Protein AF-A0A2U1EWF4-F1 (afdb_monomer_lite)

pLDDT: mean 78.83, std 19.37, range [37.31, 98.06]

Radius of gyration: 30.19 Å; chains: 1; bounding box: 62×55×117 Å

Secondary structure (DSSP, 8-state):
------------------------------------SS-HHHHHHHHHHHHTS------PPP-STT--PPPP-------SPPHHHHHHHHHHHHHHHHHHH--S-HHHHHHHHHHHHHHH---TT-STTTTT--HHHHHHHHHHHHHHHHHHHHHHHHHHHTT-HHHHHHHHHHHHHHHHHHHHHHHHHHHHH--

Foldseek 3Di:
DDDDDDDDDDDDDDDDDDDDCDDPPPPDPPPPPPPPLFCPLLVLLVQLLVLLDPDDPPDPDDPDPPDPDPPPPDDPQLPRDDPVLSVLSVVLSVVRNCLRPCPPQLLSVLLSVLLVCVVVPADPVHDCVVVVRDLVSLVSVLVVLVVSLVSLVVSLVSCVVSVNVSSSVSSVVSNVSSVSSSVSSVVNSVVVVVD

Organism: NCBI:txid663609

Sequence (195 aa):
MSTEAAMPTTNDDPAPDAEPEVPGTSSGPVAVPDDTSGGALAARLREARARLEPERPSIPAPRSPEGVVPPPVFGRGAGAPAADLVRAVDDLLARLVDLEDDAQDPDSRALVRALELVATGVPDAGWSADERLEGEALRGAAELAGPLHDDAAALLERLDAEERPASAVEVDAVVAALRVARMVLDLESFARQVR

Structure (mmCIF, N/CA/C/O backbone):
data_AF-A0A2U1EWF4-F1
#
_entry.id   AF-A0A2U1EWF4-F1
#
loop_
_atom_site.group_PDB
_atom_site.id
_atom_site.type_symbol
_atom_site.label_atom_id
_atom_site.label_alt_id
_atom_site.label_comp_id
_atom_site.label_asym_id
_atom_site.label_entity_id
_atom_site.label_seq_id
_atom_site.pdbx_PDB_ins_code
_atom_site.Cartn_x
_atom_site.Cartn_y
_atom_site.Cartn_z
_atom_site.occupancy
_atom_site.B_iso_or_equiv
_atom_site.auth_seq_id
_atom_site.auth_comp_id
_atom_site.auth_asym_id
_atom_site.auth_atom_id
_atom_site.pdbx_PDB_model_num
ATOM 1 N N . MET A 1 1 ? 37.004 -24.959 -69.772 1.00 48.28 1 MET A N 1
ATOM 2 C CA . MET A 1 1 ? 38.165 -25.869 -69.793 1.00 48.28 1 MET A CA 1
ATOM 3 C C . MET A 1 1 ? 38.455 -26.263 -68.363 1.00 48.28 1 MET A C 1
ATOM 5 O O . MET A 1 1 ? 38.574 -25.393 -67.513 1.00 48.28 1 MET A O 1
ATOM 9 N N . SER A 1 2 ? 38.405 -27.567 -68.131 1.00 51.53 2 SER A N 1
ATOM 10 C CA . SER A 1 2 ? 38.475 -28.263 -66.852 1.00 51.53 2 SER A CA 1
ATOM 11 C C . SER A 1 2 ? 39.831 -28.108 -66.169 1.00 51.53 2 SER A C 1
ATOM 13 O O . SER A 1 2 ? 40.846 -28.154 -66.854 1.00 51.53 2 SER A O 1
ATOM 15 N N . THR A 1 3 ? 39.843 -28.066 -64.834 1.00 49.69 3 THR A N 1
ATOM 16 C CA . THR A 1 3 ? 40.750 -28.946 -64.082 1.00 49.69 3 THR A CA 1
ATOM 17 C C . THR A 1 3 ? 40.051 -29.417 -62.813 1.00 49.69 3 THR A C 1
ATOM 19 O O . THR A 1 3 ? 39.780 -28.653 -61.893 1.00 49.69 3 THR A O 1
ATOM 22 N N . GLU A 1 4 ? 39.703 -30.691 -62.870 1.00 53.50 4 GLU A N 1
ATOM 23 C CA . GLU A 1 4 ? 39.288 -31.604 -61.818 1.00 53.50 4 GLU A CA 1
ATOM 24 C C . GLU A 1 4 ? 40.547 -32.046 -61.056 1.00 53.50 4 GLU A C 1
ATOM 26 O O . GLU A 1 4 ? 41.567 -32.338 -61.682 1.00 53.50 4 GLU A O 1
ATOM 31 N N . ALA A 1 5 ? 40.499 -32.087 -59.726 1.00 59.25 5 ALA A N 1
ATOM 32 C CA . ALA A 1 5 ? 41.466 -32.833 -58.927 1.00 59.25 5 ALA A CA 1
ATOM 33 C C . ALA A 1 5 ? 40.747 -33.449 -57.727 1.00 59.25 5 ALA A C 1
ATOM 35 O O . ALA A 1 5 ? 40.067 -32.772 -56.956 1.00 59.25 5 ALA A O 1
ATOM 36 N N . ALA A 1 6 ? 40.867 -34.767 -57.663 1.00 55.84 6 ALA A N 1
ATOM 37 C CA . ALA A 1 6 ? 40.137 -35.679 -56.815 1.00 55.84 6 ALA A CA 1
ATOM 38 C C . ALA A 1 6 ? 40.596 -35.666 -55.341 1.00 55.84 6 ALA A C 1
ATOM 40 O O . ALA A 1 6 ? 41.764 -35.445 -55.030 1.00 55.84 6 ALA A O 1
ATOM 41 N N . MET A 1 7 ? 39.643 -35.991 -54.461 1.00 48.59 7 MET A N 1
ATOM 42 C CA . MET A 1 7 ? 39.823 -36.632 -53.139 1.00 48.59 7 MET A CA 1
ATOM 43 C C . MET A 1 7 ? 40.463 -38.044 -53.323 1.00 48.59 7 MET A C 1
ATOM 45 O O . MET A 1 7 ? 40.504 -38.463 -54.483 1.00 48.59 7 MET A O 1
ATOM 49 N N . PRO A 1 8 ? 40.876 -38.861 -52.306 1.00 64.25 8 PRO A N 1
ATOM 50 C CA . PRO A 1 8 ? 40.346 -38.966 -50.929 1.00 64.25 8 PRO A CA 1
ATOM 51 C C . PRO A 1 8 ? 41.336 -39.507 -49.844 1.00 64.25 8 PRO A C 1
ATOM 53 O O . PRO A 1 8 ? 42.541 -39.591 -50.063 1.00 64.25 8 PRO A O 1
ATOM 56 N N . THR A 1 9 ? 40.761 -39.985 -48.724 1.00 47.03 9 THR A N 1
ATOM 57 C CA . THR A 1 9 ? 41.294 -40.875 -47.654 1.00 47.03 9 THR A CA 1
ATOM 58 C C . THR A 1 9 ? 41.895 -40.120 -46.452 1.00 47.03 9 THR A C 1
ATOM 60 O O . THR A 1 9 ? 42.575 -39.123 -46.642 1.00 47.03 9 THR A O 1
ATOM 63 N N . THR A 1 10 ? 41.617 -40.428 -45.179 1.00 60.19 10 THR A N 1
ATOM 64 C CA . THR A 1 10 ? 41.327 -41.707 -44.507 1.00 60.19 10 THR A CA 1
ATOM 65 C C . THR A 1 10 ? 40.576 -41.456 -43.185 1.00 60.19 10 THR A C 1
ATOM 67 O O . THR A 1 10 ? 40.819 -40.449 -42.525 1.00 60.19 10 THR A O 1
ATOM 70 N N . ASN A 1 11 ? 39.682 -42.387 -42.830 1.00 52.91 11 ASN A N 1
ATOM 71 C CA . ASN A 1 11 ? 39.006 -42.550 -41.536 1.00 52.91 11 ASN A CA 1
ATOM 72 C C . ASN A 1 11 ? 39.969 -42.552 -40.337 1.00 52.91 11 ASN A C 1
ATOM 74 O O . ASN A 1 11 ? 40.979 -43.243 -40.402 1.00 52.91 11 ASN A O 1
ATOM 78 N N . ASP A 1 12 ? 39.563 -41.972 -39.207 1.00 48.78 12 ASP A N 1
ATOM 79 C CA . ASP A 1 12 ? 39.728 -42.650 -37.915 1.00 48.78 12 ASP A CA 1
ATOM 80 C C . ASP A 1 12 ? 38.717 -42.097 -36.897 1.00 48.78 12 ASP A C 1
ATOM 82 O O . ASP A 1 12 ? 38.689 -40.907 -36.596 1.00 48.78 12 ASP A O 1
ATOM 86 N N . ASP A 1 13 ? 37.855 -42.985 -36.431 1.00 53.81 13 ASP A N 1
ATOM 87 C CA . ASP A 1 13 ? 36.898 -42.856 -35.332 1.00 53.81 13 ASP A CA 1
ATOM 88 C C . ASP A 1 13 ? 36.758 -44.302 -34.805 1.00 53.81 13 ASP A C 1
ATOM 90 O O . ASP A 1 13 ? 36.795 -45.215 -35.644 1.00 53.81 13 ASP A O 1
ATOM 94 N N . PRO A 1 14 ? 36.559 -44.612 -33.509 1.00 51.97 14 PRO A N 1
ATOM 95 C CA . PRO A 1 14 ? 36.590 -43.794 -32.295 1.00 51.97 14 PRO A CA 1
ATOM 96 C C . PRO A 1 14 ? 37.549 -44.366 -31.215 1.00 51.97 14 PRO A C 1
ATOM 98 O O . PRO A 1 14 ? 37.813 -45.568 -31.160 1.00 51.97 14 PRO A O 1
ATOM 101 N N . ALA A 1 15 ? 38.001 -43.542 -30.266 1.00 57.88 15 ALA A N 1
ATOM 102 C CA . ALA A 1 15 ? 38.473 -44.048 -28.970 1.00 57.88 15 ALA A CA 1
ATOM 103 C C . ALA A 1 15 ? 37.319 -43.956 -27.949 1.00 57.88 15 ALA A C 1
ATOM 105 O O . ALA A 1 15 ? 36.792 -42.857 -27.759 1.00 57.88 15 ALA A O 1
ATOM 106 N N . PRO A 1 16 ? 36.897 -45.068 -27.319 1.00 58.97 16 PRO A N 1
ATOM 107 C CA . PRO A 1 16 ? 35.889 -45.060 -26.266 1.00 58.97 16 PRO A CA 1
ATOM 108 C C . PRO A 1 16 ? 36.510 -44.754 -24.893 1.00 58.97 16 PRO A C 1
ATOM 110 O O . PRO A 1 16 ? 37.709 -44.925 -24.683 1.00 58.97 16 PRO A O 1
ATOM 113 N N . ASP A 1 17 ? 35.633 -44.370 -23.967 1.00 55.06 17 ASP A N 1
ATOM 114 C CA . ASP A 1 17 ? 35.824 -44.323 -22.513 1.00 55.06 17 ASP A CA 1
ATOM 115 C C . ASP A 1 17 ? 36.569 -43.114 -21.929 1.00 55.06 17 ASP A C 1
ATOM 117 O O . ASP A 1 17 ? 37.712 -43.176 -21.480 1.00 55.06 17 ASP A O 1
ATOM 121 N N . ALA A 1 18 ? 35.818 -42.021 -21.786 1.00 50.50 18 ALA A N 1
ATOM 122 C CA . ALA A 1 18 ? 35.845 -41.258 -20.544 1.00 50.50 18 ALA A CA 1
ATOM 123 C C . ALA A 1 18 ? 34.401 -41.151 -20.038 1.00 50.50 18 ALA A C 1
ATOM 125 O O . ALA A 1 18 ? 33.576 -40.432 -20.602 1.00 50.50 18 ALA A O 1
ATOM 126 N N . GLU A 1 19 ? 34.089 -41.953 -19.022 1.00 55.22 19 GLU A N 1
ATOM 127 C CA . GLU A 1 19 ? 32.811 -41.942 -18.321 1.00 55.22 19 GLU A CA 1
ATOM 128 C C . GLU A 1 19 ? 32.504 -40.525 -17.804 1.00 55.22 19 GLU A C 1
ATOM 130 O O . GLU A 1 19 ? 33.386 -39.871 -17.239 1.00 55.22 19 GLU A O 1
ATOM 135 N N . PRO A 1 20 ? 31.273 -40.015 -17.972 1.00 49.22 20 PRO A N 1
ATOM 136 C CA . PRO A 1 20 ? 30.886 -38.767 -17.342 1.00 49.22 20 PRO A CA 1
ATOM 137 C C . PRO A 1 20 ? 30.707 -39.004 -15.836 1.00 49.22 20 PRO A C 1
ATOM 139 O O . PRO A 1 20 ? 29.707 -39.577 -15.404 1.00 49.22 20 PRO A O 1
ATOM 142 N N . GLU A 1 21 ? 31.653 -38.530 -15.023 1.00 52.16 21 GLU A N 1
ATOM 143 C CA . GLU A 1 21 ? 31.417 -38.277 -13.598 1.00 52.16 21 GLU A CA 1
ATOM 144 C C . GLU A 1 21 ? 30.368 -37.161 -13.467 1.00 52.16 21 GLU A C 1
ATOM 146 O O . GLU A 1 21 ? 30.668 -35.968 -13.444 1.00 52.16 21 GLU A O 1
ATOM 151 N N . VAL A 1 22 ? 29.100 -37.559 -13.423 1.00 51.81 22 VAL A N 1
ATOM 152 C CA . VAL A 1 22 ? 27.979 -36.729 -12.969 1.00 51.81 22 VAL A CA 1
ATOM 153 C C . VAL A 1 22 ? 27.692 -37.027 -11.495 1.00 51.81 22 VAL A C 1
ATOM 155 O O . VAL A 1 22 ? 28.030 -38.091 -10.980 1.00 51.81 22 VAL A O 1
ATOM 158 N N . PRO A 1 23 ? 27.160 -36.040 -10.768 1.00 44.09 23 PRO A N 1
ATOM 159 C CA . PRO A 1 23 ? 27.791 -35.485 -9.592 1.00 44.09 23 PRO A CA 1
ATOM 160 C C . PRO A 1 23 ? 27.316 -36.194 -8.332 1.00 44.09 23 PRO A C 1
ATOM 162 O O . PRO A 1 23 ? 26.167 -36.624 -8.232 1.00 44.09 23 PRO A O 1
ATOM 165 N N . GLY A 1 24 ? 28.167 -36.196 -7.309 1.00 41.59 24 GLY A N 1
ATOM 166 C CA . GLY A 1 24 ? 27.700 -36.343 -5.941 1.00 41.59 24 GLY A CA 1
ATOM 167 C C . GLY A 1 24 ? 26.728 -35.210 -5.620 1.00 41.59 24 GLY A C 1
ATOM 168 O O . GLY A 1 24 ? 27.137 -34.143 -5.167 1.00 41.59 24 GLY A O 1
ATOM 169 N N . THR A 1 25 ? 25.432 -35.440 -5.829 1.00 45.28 25 THR A N 1
ATOM 170 C CA . THR A 1 25 ? 24.367 -34.706 -5.152 1.00 45.28 25 THR A CA 1
ATOM 171 C C . THR A 1 25 ? 24.442 -35.089 -3.684 1.00 45.28 25 THR A C 1
ATOM 173 O O . THR A 1 25 ? 23.717 -35.950 -3.192 1.00 45.28 25 THR A O 1
ATOM 176 N N . SER A 1 26 ? 25.383 -34.455 -2.989 1.00 44.25 26 SER A N 1
ATOM 177 C CA . SER A 1 26 ? 25.235 -34.176 -1.576 1.00 44.25 26 SER A CA 1
ATOM 178 C C . SER A 1 26 ? 23.877 -33.502 -1.431 1.00 44.25 26 SER A C 1
ATOM 180 O O . SER A 1 26 ? 23.680 -32.383 -1.908 1.00 44.25 26 SER A O 1
ATOM 182 N N . SER A 1 27 ? 22.921 -34.223 -0.848 1.00 47.50 27 SER A N 1
ATOM 183 C CA . SER A 1 27 ? 21.707 -33.646 -0.290 1.00 47.50 27 SER A CA 1
ATOM 184 C C . SER A 1 27 ? 22.120 -32.678 0.816 1.00 47.50 27 SER A C 1
ATOM 186 O O . SER A 1 27 ? 22.092 -33.003 2.001 1.00 47.50 27 SER A O 1
ATOM 188 N N . GLY A 1 28 ? 22.540 -31.480 0.415 1.00 48.56 28 GLY A N 1
ATOM 189 C CA . GLY A 1 28 ? 22.403 -30.302 1.248 1.00 48.56 28 GLY A CA 1
ATOM 190 C C . GLY A 1 28 ? 20.918 -30.099 1.558 1.00 48.56 28 GLY A C 1
ATOM 191 O O . GLY A 1 28 ? 20.066 -30.600 0.813 1.00 48.56 28 GLY A O 1
ATOM 192 N N . PRO A 1 29 ? 20.588 -29.414 2.663 1.00 42.19 29 PRO A N 1
ATOM 193 C CA . PRO A 1 29 ? 19.206 -29.080 2.957 1.00 42.19 29 PRO A CA 1
ATOM 194 C C . PRO A 1 29 ? 18.631 -28.386 1.725 1.00 42.19 29 PRO A C 1
ATOM 196 O O . PRO A 1 29 ? 19.170 -27.377 1.270 1.00 42.19 29 PRO A O 1
ATOM 199 N N . VAL A 1 30 ? 17.582 -28.979 1.155 1.00 38.72 30 VAL A N 1
ATOM 200 C CA . VAL A 1 30 ? 16.746 -28.316 0.162 1.00 38.72 30 VAL A CA 1
ATOM 201 C C . VAL A 1 30 ? 16.324 -27.015 0.825 1.00 38.72 30 VAL A C 1
ATOM 203 O O . VAL A 1 30 ? 15.572 -27.038 1.799 1.00 38.72 30 VAL A O 1
ATOM 206 N N . ALA A 1 31 ? 16.889 -25.899 0.361 1.00 43.31 31 ALA A N 1
ATOM 207 C CA . ALA A 1 31 ? 16.319 -24.599 0.629 1.00 43.31 31 ALA A CA 1
ATOM 208 C C . ALA A 1 31 ? 14.902 -24.695 0.077 1.00 43.31 31 ALA A C 1
ATOM 210 O O . ALA A 1 31 ? 14.705 -24.825 -1.133 1.00 43.31 31 ALA A O 1
ATOM 211 N N . VAL A 1 32 ? 13.936 -24.777 0.987 1.00 37.31 32 VAL A N 1
ATOM 212 C CA . VAL A 1 32 ? 12.541 -24.550 0.648 1.00 37.31 32 VAL A CA 1
ATOM 213 C C . VAL A 1 32 ? 12.553 -23.192 -0.051 1.00 37.31 32 VAL A C 1
ATOM 215 O O . VAL A 1 32 ? 13.091 -22.252 0.539 1.00 37.31 32 VAL A O 1
ATOM 218 N N . PRO A 1 33 ? 12.111 -23.079 -1.315 1.00 40.12 33 PRO A N 1
ATOM 219 C CA . PRO A 1 33 ? 11.911 -21.761 -1.881 1.00 40.12 33 PRO A CA 1
ATOM 220 C C . PRO A 1 33 ? 10.932 -21.066 -0.940 1.00 40.12 33 PRO A C 1
ATOM 222 O O . PRO A 1 33 ? 9.834 -21.569 -0.709 1.00 40.12 33 PRO A O 1
ATOM 225 N N . ASP A 1 34 ? 11.374 -19.985 -0.304 1.00 38.75 34 ASP A N 1
ATOM 226 C CA . ASP A 1 34 ? 10.457 -19.102 0.391 1.00 38.75 34 ASP A CA 1
ATOM 227 C C . ASP A 1 34 ? 9.492 -18.595 -0.685 1.00 38.75 34 ASP A C 1
ATOM 229 O O . ASP A 1 34 ? 9.848 -17.715 -1.471 1.00 38.75 34 ASP A O 1
ATOM 233 N N . ASP A 1 35 ? 8.290 -19.174 -0.734 1.00 38.50 35 ASP A N 1
ATOM 234 C CA . ASP A 1 35 ? 7.108 -18.683 -1.455 1.00 38.50 35 ASP A CA 1
ATOM 235 C C . ASP A 1 35 ? 6.677 -17.329 -0.843 1.00 38.50 35 ASP A C 1
ATOM 237 O O . ASP A 1 35 ? 5.590 -17.163 -0.298 1.00 38.50 35 ASP A O 1
ATOM 241 N N . THR A 1 36 ? 7.592 -16.360 -0.851 1.00 45.53 36 THR A N 1
ATOM 242 C CA . THR A 1 36 ? 7.440 -14.983 -0.357 1.00 45.53 36 THR A CA 1
ATOM 243 C C . THR A 1 36 ? 7.394 -13.978 -1.506 1.00 45.53 36 THR A C 1
ATOM 245 O O . THR A 1 36 ? 7.474 -12.772 -1.288 1.00 45.53 36 THR A O 1
ATOM 248 N N . SER A 1 37 ? 7.264 -14.467 -2.739 1.00 45.25 37 SER A N 1
ATOM 249 C CA . SER A 1 37 ? 7.056 -13.652 -3.936 1.00 45.25 37 SER A CA 1
ATOM 250 C C . SER A 1 37 ? 5.551 -13.445 -4.123 1.00 45.25 37 SER A C 1
ATOM 252 O O . SER A 1 37 ? 4.886 -14.183 -4.843 1.00 45.25 37 SER A O 1
ATOM 254 N N . GLY A 1 38 ? 4.994 -12.505 -3.358 1.00 53.44 38 GLY A N 1
ATOM 255 C CA . GLY A 1 38 ? 3.564 -12.179 -3.332 1.00 53.44 38 GLY A CA 1
ATOM 256 C C . GLY A 1 38 ? 2.957 -12.368 -1.942 1.00 53.44 38 GLY A C 1
ATOM 257 O O . GLY A 1 38 ? 3.174 -13.380 -1.281 1.00 53.44 38 GLY A O 1
ATOM 258 N N . GLY A 1 39 ? 2.224 -11.372 -1.447 1.00 75.88 39 GLY A N 1
ATOM 259 C CA . GLY A 1 39 ? 1.512 -11.472 -0.1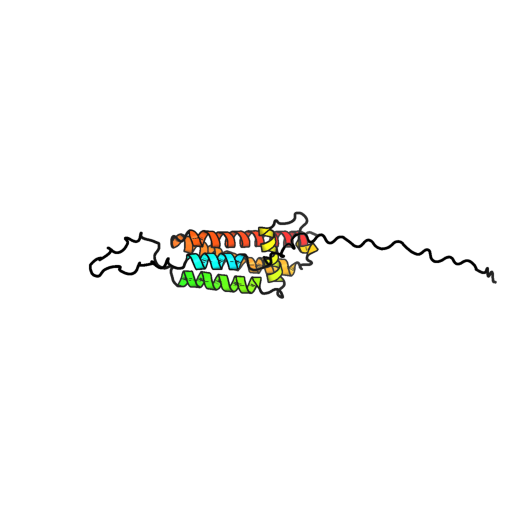68 1.00 75.88 39 GLY A CA 1
ATOM 260 C C . GLY A 1 39 ? 2.098 -10.660 0.985 1.00 75.88 39 GLY A C 1
ATOM 261 O O . GLY A 1 39 ? 1.524 -10.677 2.078 1.00 75.88 39 GLY A O 1
ATOM 262 N N . ALA A 1 40 ? 3.243 -9.994 0.804 1.00 85.69 40 ALA A N 1
ATOM 263 C CA . ALA A 1 40 ? 3.940 -9.318 1.895 1.00 85.69 40 ALA A CA 1
ATOM 264 C C . ALA A 1 40 ? 3.141 -8.124 2.435 1.00 85.69 40 ALA A C 1
ATOM 266 O O . ALA A 1 40 ? 3.039 -7.964 3.655 1.00 85.69 40 ALA A O 1
ATOM 267 N N . LEU A 1 41 ? 2.534 -7.311 1.563 1.00 90.19 41 LEU A N 1
ATOM 268 C CA . LEU A 1 41 ? 1.754 -6.161 2.018 1.00 90.19 41 LEU A CA 1
ATOM 269 C C . LEU A 1 41 ? 0.388 -6.590 2.553 1.00 90.19 41 LEU A C 1
ATOM 271 O O . LEU A 1 41 ? -0.030 -6.112 3.611 1.00 90.19 41 LEU A O 1
ATOM 275 N N . ALA A 1 42 ? -0.283 -7.542 1.896 1.00 92.75 42 ALA A N 1
ATOM 276 C CA . ALA A 1 42 ? -1.527 -8.089 2.427 1.00 92.75 42 ALA A CA 1
ATOM 277 C C . ALA A 1 42 ? -1.310 -8.778 3.786 1.00 92.75 42 ALA A C 1
ATOM 279 O O . ALA A 1 42 ? -2.158 -8.673 4.671 1.00 92.75 42 ALA A O 1
ATOM 280 N N . ALA A 1 43 ? -0.166 -9.433 4.017 1.00 93.00 43 ALA A N 1
ATOM 281 C CA . ALA A 1 43 ? 0.176 -9.992 5.327 1.00 93.00 43 ALA A CA 1
ATOM 282 C C . ALA A 1 43 ? 0.313 -8.916 6.407 1.00 93.00 43 ALA A C 1
ATOM 284 O O . ALA A 1 43 ? -0.206 -9.092 7.510 1.00 93.00 43 ALA A O 1
ATOM 285 N N . ARG A 1 44 ? 0.940 -7.783 6.080 1.00 91.25 44 ARG A N 1
ATOM 286 C CA . ARG A 1 44 ? 1.042 -6.635 6.989 1.00 91.25 44 ARG A CA 1
ATOM 287 C C . ARG A 1 44 ? -0.328 -6.056 7.328 1.00 91.25 44 ARG A C 1
ATOM 289 O O . ARG A 1 44 ? -0.598 -5.802 8.498 1.00 91.25 44 ARG A O 1
ATOM 296 N N . LEU A 1 45 ? -1.233 -5.927 6.356 1.00 93.88 45 LEU A N 1
ATOM 297 C CA . LEU A 1 45 ? -2.599 -5.472 6.639 1.00 93.88 45 LEU A CA 1
ATOM 298 C C . LEU A 1 45 ? -3.434 -6.494 7.412 1.00 93.88 45 LEU A C 1
ATOM 300 O O . LEU A 1 45 ? -4.209 -6.095 8.278 1.00 93.88 45 LEU A O 1
ATOM 304 N N . ARG A 1 46 ? -3.251 -7.800 7.182 1.00 95.00 46 ARG A N 1
ATOM 305 C CA . ARG A 1 46 ? -3.865 -8.842 8.026 1.00 95.00 46 ARG A CA 1
ATOM 306 C C . ARG A 1 46 ? -3.406 -8.718 9.477 1.00 95.00 46 ARG A C 1
ATOM 308 O O . ARG A 1 46 ? -4.230 -8.802 10.383 1.00 95.00 46 ARG A O 1
ATOM 315 N N . GLU A 1 47 ? -2.122 -8.459 9.698 1.00 92.69 47 GLU A N 1
ATOM 316 C CA . GLU A 1 47 ? -1.577 -8.221 11.035 1.00 92.69 47 GLU A CA 1
ATOM 317 C C . GLU A 1 47 ? -2.128 -6.922 11.650 1.00 92.69 47 GLU A C 1
ATOM 319 O O . GLU A 1 47 ? -2.598 -6.923 12.790 1.00 92.69 47 GLU A O 1
ATOM 324 N N . ALA A 1 48 ? -2.170 -5.825 10.883 1.00 91.56 48 ALA A N 1
ATOM 325 C CA . ALA A 1 48 ? -2.791 -4.570 11.310 1.00 91.56 48 ALA A CA 1
ATOM 326 C C . ALA A 1 48 ? -4.251 -4.786 11.743 1.00 91.56 48 ALA A C 1
ATOM 328 O O . ALA A 1 48 ? -4.683 -4.277 12.783 1.00 91.56 48 ALA A O 1
ATOM 329 N N . ARG A 1 49 ? -4.991 -5.586 10.965 1.00 94.06 49 ARG A N 1
ATOM 330 C CA . ARG A 1 49 ? -6.392 -5.939 11.186 1.00 94.06 49 ARG A CA 1
ATOM 331 C C . ARG A 1 49 ? -6.598 -6.829 12.406 1.00 94.06 49 ARG A C 1
ATOM 333 O O . ARG A 1 49 ? -7.569 -6.618 13.135 1.00 94.06 49 ARG A O 1
ATOM 340 N N . ALA A 1 50 ? -5.705 -7.789 12.639 1.00 91.75 50 ALA A N 1
ATOM 341 C CA . ALA A 1 50 ? -5.721 -8.643 13.823 1.00 91.75 50 ALA A CA 1
ATOM 342 C C . ALA A 1 50 ? -5.508 -7.818 15.101 1.00 91.75 50 ALA A C 1
ATOM 344 O O . ALA A 1 50 ? -6.192 -8.026 16.098 1.00 91.75 50 ALA A O 1
ATOM 345 N N . ARG A 1 51 ? -4.630 -6.809 15.051 1.00 88.88 51 ARG A N 1
ATOM 346 C CA . ARG A 1 51 ? -4.355 -5.900 16.179 1.00 88.88 51 ARG A CA 1
ATOM 347 C C . ARG A 1 51 ? -5.470 -4.897 16.474 1.00 88.88 51 ARG A C 1
ATOM 349 O O . ARG A 1 51 ? -5.498 -4.323 17.560 1.00 88.88 51 ARG A O 1
ATOM 356 N N . LEU A 1 52 ? -6.393 -4.694 15.534 1.00 87.62 52 LEU A N 1
ATOM 357 C CA . LEU A 1 52 ? -7.613 -3.923 15.776 1.00 87.62 52 LEU A CA 1
ATOM 358 C C . LEU A 1 52 ? -8.675 -4.726 16.530 1.00 87.62 52 LEU A C 1
ATOM 360 O O . LEU A 1 52 ? -9.618 -4.129 17.057 1.00 87.62 52 LEU A O 1
ATOM 364 N N . GLU A 1 53 ? -8.559 -6.056 16.597 1.00 78.62 53 GLU A N 1
ATOM 365 C CA . GLU A 1 53 ? -9.507 -6.842 17.374 1.00 78.62 53 GLU A CA 1
ATOM 366 C C . GLU A 1 53 ? -9.360 -6.515 18.864 1.00 78.62 53 GLU A C 1
ATOM 368 O O . GLU A 1 53 ? -8.251 -6.536 19.402 1.00 78.62 53 GLU A O 1
ATOM 373 N N . PRO A 1 54 ? -10.464 -6.195 19.562 1.00 64.81 54 PRO A N 1
ATOM 374 C CA . PRO A 1 54 ? -10.394 -5.933 20.987 1.00 64.81 54 PRO A CA 1
ATOM 375 C C . PRO A 1 54 ? -9.879 -7.182 21.703 1.00 64.81 54 PRO A C 1
ATOM 377 O O . PRO A 1 54 ? -10.408 -8.278 21.487 1.00 64.81 54 PRO A O 1
ATOM 380 N N . GLU A 1 55 ? -8.891 -7.012 22.589 1.00 59.81 55 GLU A N 1
ATOM 381 C CA . GLU A 1 55 ? -8.464 -8.074 23.500 1.00 59.81 55 GLU A CA 1
ATOM 382 C C . GLU A 1 55 ? -9.705 -8.608 24.215 1.00 59.81 55 GLU A C 1
ATOM 384 O O . GLU A 1 55 ? -10.338 -7.903 25.006 1.00 59.81 55 GLU A O 1
ATOM 389 N N . ARG A 1 56 ? -10.112 -9.845 23.901 1.00 55.41 56 ARG A N 1
ATOM 390 C CA . ARG A 1 56 ? -11.257 -10.454 24.574 1.00 55.41 56 ARG A CA 1
ATOM 391 C C . ARG A 1 56 ? -10.864 -10.653 26.034 1.00 55.41 56 ARG A C 1
ATOM 393 O O . ARG A 1 56 ? -9.952 -11.442 26.295 1.00 55.41 56 ARG A O 1
ATOM 400 N N . PRO A 1 57 ? -11.537 -10.000 26.996 1.00 56.84 57 PRO A N 1
ATOM 401 C CA . PRO A 1 57 ? -11.238 -10.235 28.393 1.00 56.84 57 PRO A CA 1
ATOM 402 C C . PRO A 1 57 ? -11.531 -11.703 28.710 1.00 56.84 57 PRO A C 1
ATOM 404 O O . PRO A 1 57 ? -12.676 -12.156 28.691 1.00 56.84 57 PRO A O 1
ATOM 407 N N . SER A 1 58 ? -10.474 -12.456 29.000 1.00 51.91 58 SER A N 1
ATOM 408 C CA . SER A 1 58 ? -10.578 -13.779 29.601 1.00 51.91 58 SER A CA 1
ATOM 409 C C . SER A 1 58 ? -11.046 -13.586 31.041 1.00 51.91 58 SER A C 1
ATOM 411 O O . SER A 1 58 ? -10.233 -13.356 31.936 1.00 51.91 58 SER A O 1
ATOM 413 N N . ILE A 1 59 ? -12.356 -13.658 31.277 1.00 58.59 59 ILE A N 1
ATOM 414 C CA . ILE A 1 59 ? -12.903 -13.716 32.633 1.00 58.59 59 ILE A CA 1
ATOM 415 C C . ILE A 1 59 ? -12.705 -15.157 33.128 1.00 58.59 59 ILE A C 1
ATOM 417 O O . ILE A 1 59 ? -13.355 -16.064 32.600 1.00 58.59 59 ILE A O 1
ATOM 421 N N . PRO A 1 60 ? -11.814 -15.420 34.105 1.00 58.69 60 PRO A N 1
ATOM 422 C CA . PRO A 1 60 ? -11.714 -16.751 34.683 1.00 58.69 60 PRO A CA 1
ATOM 423 C C . PRO A 1 60 ? -13.060 -17.124 35.312 1.00 58.69 60 PRO A C 1
ATOM 425 O O . PRO A 1 60 ? -13.666 -16.319 36.019 1.00 58.69 60 PRO A O 1
ATOM 428 N N . ALA A 1 61 ? -13.530 -18.345 35.046 1.00 60.84 61 ALA A N 1
ATOM 429 C CA . ALA A 1 61 ? -14.791 -18.833 35.595 1.00 60.84 61 ALA A CA 1
ATOM 430 C C . ALA A 1 61 ? -14.813 -18.677 37.133 1.00 60.84 61 ALA A C 1
ATOM 432 O O . ALA A 1 61 ? -13.802 -18.979 37.784 1.00 60.84 61 ALA A O 1
ATOM 433 N N . PRO A 1 62 ? -15.931 -18.218 37.728 1.00 58.22 62 PRO A N 1
ATOM 434 C CA . PRO A 1 62 ? -16.032 -18.047 39.172 1.00 58.22 62 PRO A CA 1
ATOM 435 C C . PRO A 1 62 ? -15.791 -19.391 39.869 1.00 58.22 62 PRO A C 1
ATOM 437 O O . PRO A 1 62 ? -16.479 -20.374 39.605 1.00 58.22 62 PRO A O 1
ATOM 440 N N . ARG A 1 63 ? -14.783 -19.445 40.749 1.00 62.44 63 ARG A N 1
ATOM 441 C CA . ARG A 1 63 ? -14.393 -20.674 41.465 1.00 62.44 63 ARG A CA 1
ATOM 442 C C . ARG A 1 63 ? -15.155 -20.901 42.780 1.00 62.44 63 ARG A C 1
ATOM 444 O O . ARG A 1 63 ? -14.875 -21.886 43.455 1.00 62.44 63 ARG A O 1
ATOM 451 N N . SER A 1 64 ? -16.098 -20.037 43.168 1.00 54.62 64 SER A N 1
ATOM 452 C CA . SER A 1 64 ? -16.940 -20.250 44.358 1.00 54.62 64 SER A CA 1
ATOM 453 C C . SER A 1 64 ? -18.209 -19.375 44.355 1.00 54.62 64 SER A C 1
ATOM 455 O O . SER A 1 64 ? -18.221 -18.336 43.692 1.00 54.62 64 SER A O 1
ATOM 457 N N . PRO A 1 65 ? -19.265 -19.758 45.105 1.00 58.66 65 PRO A N 1
ATOM 458 C CA . PRO A 1 65 ? -20.518 -18.997 45.195 1.00 58.66 65 PRO A CA 1
ATOM 459 C C . PRO A 1 65 ? -20.420 -17.663 45.967 1.00 58.66 65 PRO A C 1
ATOM 461 O O . PRO A 1 65 ? -21.370 -16.889 45.936 1.00 58.66 65 PRO A O 1
ATOM 464 N N . GLU A 1 66 ? -19.296 -17.365 46.628 1.00 55.56 66 GLU A N 1
ATOM 465 C CA . GLU A 1 66 ? -19.125 -16.168 47.482 1.00 55.56 66 GLU A CA 1
ATOM 466 C C . GLU A 1 66 ? -18.074 -15.173 46.946 1.00 55.56 66 GLU A C 1
ATOM 468 O O . GLU A 1 66 ? -17.932 -14.065 47.461 1.00 55.56 66 GLU A O 1
ATOM 473 N N . GLY A 1 67 ? -17.330 -15.536 45.897 1.00 53.88 67 GLY A N 1
ATOM 474 C CA . GLY A 1 67 ? -16.230 -14.732 45.366 1.00 53.88 67 GLY A CA 1
ATOM 475 C C . GLY A 1 67 ? -16.670 -13.747 44.288 1.00 53.88 67 GLY A C 1
ATOM 476 O O . GLY A 1 67 ? -16.427 -13.989 43.107 1.00 53.88 67 GLY A O 1
ATOM 477 N N . VAL A 1 68 ? -17.281 -12.623 44.671 1.00 60.28 68 VAL A N 1
ATOM 478 C CA . VAL A 1 68 ? -17.433 -11.477 43.759 1.00 60.28 68 VAL A CA 1
ATOM 479 C C . VAL A 1 68 ? -16.042 -10.892 43.520 1.00 60.28 68 VAL A C 1
ATOM 481 O O . VAL A 1 68 ? -15.529 -10.123 44.330 1.00 60.28 68 VAL A O 1
ATOM 484 N N . VAL A 1 69 ? -15.398 -11.296 42.425 1.00 61.06 69 VAL A N 1
ATOM 485 C CA . VAL A 1 69 ? -14.166 -10.651 41.966 1.00 61.06 69 VAL A CA 1
ATOM 486 C C . VAL A 1 69 ? -14.565 -9.257 41.474 1.00 61.06 69 VAL A C 1
ATOM 488 O O . VAL A 1 69 ? -15.403 -9.173 40.571 1.00 61.06 69 VAL A O 1
ATOM 491 N N . PRO A 1 70 ? -14.041 -8.164 42.062 1.00 56.41 70 PRO A N 1
ATOM 492 C CA . PRO A 1 70 ? -14.297 -6.832 41.538 1.00 56.41 70 PRO A CA 1
ATOM 493 C C . PRO A 1 70 ? -13.884 -6.806 40.062 1.00 56.41 70 PRO A C 1
ATOM 495 O O . PRO A 1 70 ? -12.836 -7.369 39.724 1.00 56.41 70 PRO A O 1
ATOM 498 N N . PRO A 1 71 ? -14.708 -6.218 39.174 1.00 59.00 71 PRO A N 1
ATOM 499 C CA . PRO A 1 71 ? -14.392 -6.188 37.758 1.00 59.00 71 PRO A CA 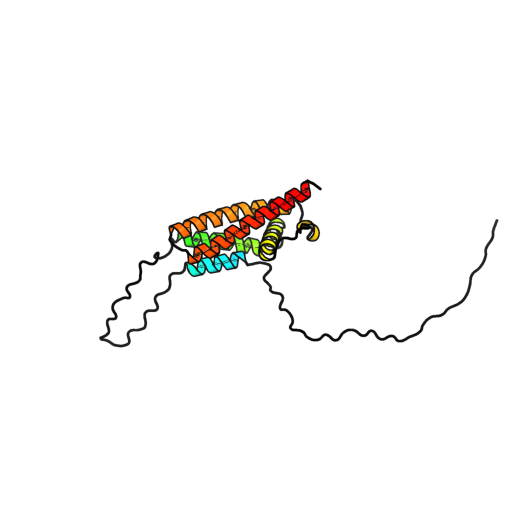1
ATOM 500 C C . PRO A 1 71 ? -12.996 -5.579 37.585 1.00 59.00 71 PRO A C 1
ATOM 502 O O . PRO A 1 71 ? -12.672 -4.615 38.291 1.00 59.00 71 PRO A O 1
ATOM 505 N N . PRO A 1 72 ? -12.158 -6.134 36.692 1.00 55.41 72 PRO A N 1
ATOM 506 C CA . PRO A 1 72 ? -10.865 -5.543 36.410 1.00 55.41 72 PRO A CA 1
ATOM 507 C C . PRO A 1 72 ? -11.069 -4.067 36.086 1.00 55.41 72 PRO A C 1
ATOM 509 O O . PRO A 1 72 ? -11.956 -3.710 35.305 1.00 55.41 72 PRO A O 1
ATOM 512 N N . VAL A 1 73 ? -10.263 -3.203 36.698 1.00 49.25 73 VAL A N 1
ATOM 513 C CA . VAL A 1 73 ? -10.177 -1.809 36.274 1.00 49.25 73 VAL A CA 1
ATOM 514 C C . VAL A 1 73 ? -9.421 -1.844 34.955 1.00 49.25 73 VAL A C 1
ATOM 516 O O . VAL A 1 73 ? -8.195 -1.774 34.925 1.00 49.25 73 VAL A O 1
ATOM 519 N N . PHE A 1 74 ? -10.144 -2.077 33.864 1.00 52.59 74 PHE A N 1
ATOM 520 C CA . PHE A 1 74 ? -9.565 -1.962 32.541 1.00 52.59 74 PHE A CA 1
ATOM 521 C C . PHE A 1 74 ? -9.087 -0.519 32.410 1.00 52.59 74 PHE A C 1
ATOM 523 O O . PHE A 1 74 ? -9.854 0.426 32.629 1.00 52.59 74 PHE A O 1
ATOM 530 N N . GLY A 1 75 ? -7.796 -0.347 32.112 1.00 48.84 75 GLY A N 1
ATOM 531 C CA . GLY A 1 75 ? -7.290 0.939 31.662 1.00 48.84 75 GLY A CA 1
ATOM 532 C C . GLY A 1 75 ? -8.183 1.439 30.532 1.00 48.84 75 GLY A C 1
ATOM 533 O O . GLY A 1 75 ? -8.834 0.646 29.847 1.00 48.84 75 GLY A O 1
ATOM 534 N N . ARG A 1 76 ? -8.243 2.756 30.357 1.00 47.78 76 ARG A N 1
ATOM 535 C CA . ARG A 1 76 ? -8.960 3.404 29.259 1.00 47.78 76 ARG A CA 1
ATOM 536 C C . ARG A 1 76 ? -8.240 3.062 27.939 1.00 47.78 76 ARG A C 1
ATOM 538 O O . ARG A 1 76 ? -7.626 3.923 27.335 1.00 47.78 76 ARG A O 1
ATOM 545 N N . GLY A 1 77 ? -8.215 1.786 27.547 1.00 54.28 77 GLY A N 1
ATOM 546 C CA . GLY A 1 77 ? -7.835 1.372 26.207 1.00 54.28 77 GLY A CA 1
ATOM 547 C C . GLY A 1 77 ? -8.758 2.090 25.235 1.00 54.28 77 GLY A C 1
ATOM 548 O O . GLY A 1 77 ? -9.879 2.437 25.617 1.00 54.28 77 GLY A O 1
ATOM 549 N N . ALA A 1 78 ? -8.293 2.318 24.010 1.00 61.97 78 ALA A N 1
ATOM 550 C CA . ALA A 1 78 ? -8.950 3.134 22.983 1.00 61.97 78 ALA A CA 1
ATOM 551 C C . ALA A 1 78 ? -10.380 2.679 22.577 1.00 61.97 78 ALA A C 1
ATOM 553 O O . ALA A 1 78 ? -10.943 3.150 21.597 1.00 61.97 78 ALA A O 1
ATOM 554 N N . GLY A 1 79 ? -11.018 1.779 23.332 1.00 72.06 79 GLY A N 1
ATOM 555 C CA . GLY A 1 79 ? -12.349 1.248 23.083 1.00 72.06 79 GLY A CA 1
ATOM 556 C C . GLY A 1 79 ? -12.332 0.238 21.945 1.00 72.06 79 GLY A C 1
ATOM 557 O O . GLY A 1 79 ? -11.269 -0.190 21.487 1.00 72.06 79 GLY A O 1
ATOM 558 N N . ALA A 1 80 ? -13.514 -0.147 21.472 1.00 81.88 80 ALA A N 1
ATOM 559 C CA . ALA A 1 80 ? -13.621 -0.813 20.179 1.00 81.88 80 ALA A CA 1
ATOM 560 C C . ALA A 1 80 ? -13.235 0.186 19.068 1.00 81.88 80 ALA A C 1
ATOM 562 O O . ALA A 1 80 ? -13.575 1.364 19.205 1.00 81.88 80 ALA A O 1
ATOM 563 N N . PRO A 1 81 ? -12.526 -0.242 18.009 1.00 85.50 81 PRO A N 1
ATOM 564 C CA . PRO A 1 81 ? -12.235 0.631 16.876 1.00 85.50 81 PRO A CA 1
ATOM 565 C C . PRO A 1 81 ? -13.528 1.056 16.183 1.00 85.50 81 PRO A C 1
ATOM 567 O O . PRO A 1 81 ? -14.537 0.338 16.229 1.00 85.50 81 PRO A O 1
ATOM 570 N N . ALA A 1 82 ? -13.497 2.206 15.516 1.00 88.62 82 ALA A N 1
ATOM 571 C CA . ALA A 1 82 ? -14.625 2.623 14.702 1.00 88.62 82 ALA A CA 1
ATOM 572 C C . ALA A 1 82 ? -14.899 1.586 13.591 1.00 88.62 82 ALA A C 1
ATOM 574 O O . ALA A 1 82 ? -13.987 1.052 12.957 1.00 88.62 82 ALA A O 1
ATOM 575 N N . ALA A 1 83 ? -16.172 1.255 13.353 1.00 90.19 83 ALA A N 1
ATOM 576 C CA . ALA A 1 83 ? -16.536 0.204 12.394 1.00 90.19 83 ALA A CA 1
ATOM 577 C C . ALA A 1 83 ? -16.102 0.540 10.956 1.00 90.19 83 ALA A C 1
ATOM 579 O O . ALA A 1 83 ? -15.784 -0.341 10.162 1.00 90.19 83 ALA A O 1
ATOM 580 N N . ASP A 1 84 ? -16.076 1.825 10.621 1.00 93.25 84 ASP A N 1
ATOM 581 C CA . ASP A 1 84 ? -15.615 2.334 9.337 1.00 93.25 84 ASP A CA 1
ATOM 582 C C . ASP A 1 84 ? -14.084 2.337 9.205 1.00 93.25 84 ASP A C 1
ATOM 584 O O . ASP A 1 84 ? -13.596 2.253 8.080 1.00 93.25 84 ASP A O 1
ATOM 588 N N . LEU A 1 85 ? -13.335 2.388 10.314 1.00 92.94 85 LEU A N 1
ATOM 589 C CA . LEU A 1 85 ? -11.886 2.165 10.315 1.00 92.94 85 LEU A CA 1
ATOM 590 C C . LEU A 1 85 ? -11.586 0.708 9.961 1.00 92.94 85 LEU A C 1
ATOM 592 O O . LEU A 1 85 ? -10.800 0.441 9.060 1.00 92.94 85 LEU A O 1
ATOM 596 N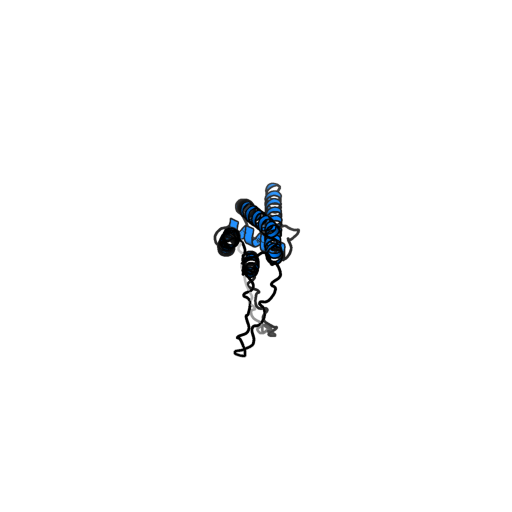 N . VAL A 1 86 ? -12.267 -0.227 10.627 1.00 93.88 86 VAL A N 1
ATOM 597 C CA . VAL A 1 86 ? -12.137 -1.665 10.349 1.00 93.88 86 VAL A CA 1
ATOM 598 C C . VAL A 1 86 ? -12.448 -1.964 8.884 1.00 93.88 86 VAL A C 1
ATOM 600 O O . VAL A 1 86 ? -11.652 -2.610 8.210 1.00 93.88 86 VAL A O 1
ATOM 603 N N . ARG A 1 87 ? -13.556 -1.419 8.369 1.00 95.69 87 ARG A N 1
ATOM 604 C CA . ARG A 1 87 ? -13.920 -1.567 6.957 1.00 95.69 87 ARG A CA 1
ATOM 605 C C . ARG A 1 87 ? -12.854 -0.998 6.018 1.00 95.69 87 ARG A C 1
ATOM 607 O O . ARG A 1 87 ? -12.548 -1.638 5.027 1.00 95.69 87 ARG A O 1
ATOM 614 N N . ALA A 1 88 ? -12.269 0.160 6.327 1.00 96.00 88 ALA A N 1
ATOM 615 C CA . ALA A 1 88 ? -11.220 0.742 5.487 1.00 96.00 88 ALA A CA 1
ATOM 616 C C . ALA A 1 88 ? -9.963 -0.145 5.413 1.00 96.00 88 ALA A C 1
ATOM 618 O O . ALA A 1 88 ? -9.362 -0.262 4.348 1.00 96.00 88 ALA A O 1
ATOM 619 N N . VAL A 1 89 ? -9.588 -0.802 6.519 1.00 95.56 89 VAL A N 1
ATOM 620 C CA . VAL A 1 89 ? -8.500 -1.796 6.522 1.00 95.56 89 VAL A CA 1
ATOM 621 C C . VAL A 1 89 ? -8.866 -3.001 5.659 1.00 95.56 89 VAL A C 1
ATOM 623 O O . VAL A 1 89 ? -8.041 -3.443 4.866 1.00 95.56 89 VAL A O 1
ATOM 626 N N . ASP A 1 90 ? -10.090 -3.517 5.801 1.00 96.56 90 ASP A N 1
ATOM 627 C CA . ASP A 1 90 ? -10.569 -4.677 5.043 1.00 96.56 90 ASP A CA 1
ATOM 628 C C . ASP A 1 90 ? -10.643 -4.372 3.528 1.00 96.56 90 ASP A C 1
ATOM 630 O O . ASP A 1 90 ? -10.226 -5.197 2.715 1.00 96.56 90 ASP A O 1
ATOM 634 N N . ASP A 1 91 ? -11.093 -3.172 3.146 1.00 97.56 91 ASP A N 1
ATOM 635 C CA . ASP A 1 91 ? -11.169 -2.716 1.751 1.00 97.56 91 ASP A CA 1
ATOM 636 C C . ASP A 1 91 ? -9.769 -2.578 1.123 1.00 97.56 91 ASP A C 1
ATOM 638 O O . ASP A 1 91 ? -9.537 -3.024 -0.004 1.00 97.56 91 ASP A O 1
ATOM 642 N N . LEU A 1 92 ? -8.810 -1.987 1.849 1.00 96.81 92 LEU A N 1
ATOM 643 C CA . LEU A 1 92 ? -7.425 -1.880 1.381 1.00 96.81 92 LEU A CA 1
ATOM 644 C C . LEU A 1 92 ? -6.756 -3.259 1.299 1.00 96.81 92 LEU A C 1
ATOM 646 O O . LEU A 1 92 ? -6.044 -3.538 0.337 1.00 96.81 92 LEU A O 1
ATOM 650 N N . LEU A 1 93 ? -7.016 -4.138 2.271 1.00 96.44 93 LEU A N 1
ATOM 651 C CA . LEU A 1 93 ? -6.530 -5.515 2.262 1.00 96.44 93 LEU A CA 1
ATOM 652 C C . LEU A 1 93 ? -7.025 -6.277 1.031 1.00 96.44 93 LEU A C 1
ATOM 654 O O . LEU A 1 93 ? -6.214 -6.920 0.372 1.00 96.44 93 LEU A O 1
ATOM 658 N N . ALA A 1 94 ? -8.316 -6.189 0.704 1.00 96.25 94 ALA A N 1
ATOM 659 C CA . ALA A 1 94 ? -8.873 -6.847 -0.476 1.00 96.25 94 ALA A CA 1
ATOM 660 C C . ALA A 1 94 ? -8.167 -6.389 -1.760 1.00 96.25 94 ALA A C 1
ATOM 662 O O . ALA A 1 94 ? -7.731 -7.215 -2.553 1.00 96.25 94 ALA A O 1
ATOM 663 N N . ARG A 1 95 ? -7.949 -5.078 -1.911 1.00 96.19 95 ARG A N 1
ATOM 664 C CA . ARG A 1 95 ? -7.247 -4.522 -3.075 1.00 96.19 95 ARG A CA 1
ATOM 665 C C . ARG A 1 95 ? -5.794 -4.973 -3.181 1.00 96.19 95 ARG A C 1
ATOM 667 O O . ARG A 1 95 ? -5.318 -5.181 -4.290 1.00 96.19 95 ARG A O 1
ATOM 674 N N . LEU A 1 96 ? -5.082 -5.094 -2.058 1.00 94.69 96 LEU A N 1
ATOM 675 C CA . LEU A 1 96 ? -3.704 -5.593 -2.073 1.00 94.69 96 LEU A CA 1
ATOM 676 C C . LEU A 1 96 ? -3.639 -7.091 -2.373 1.00 94.69 96 LEU A C 1
ATOM 678 O O . LEU A 1 96 ? -2.720 -7.506 -3.064 1.00 94.69 96 LEU A O 1
ATOM 682 N N . VAL A 1 97 ? -4.612 -7.880 -1.908 1.00 94.50 97 VAL A N 1
ATOM 683 C CA . VAL A 1 97 ? -4.725 -9.297 -2.286 1.00 94.50 97 VAL A CA 1
ATOM 684 C C . VAL A 1 97 ? -4.971 -9.427 -3.787 1.00 94.50 97 VAL A C 1
ATOM 686 O O . VAL A 1 97 ? -4.227 -10.137 -4.449 1.00 94.50 97 VAL A O 1
ATOM 689 N N . ASP A 1 98 ? -5.943 -8.691 -4.332 1.00 93.62 98 ASP A N 1
ATOM 690 C CA . ASP A 1 98 ? -6.239 -8.720 -5.768 1.00 93.62 98 ASP A CA 1
ATOM 691 C C . ASP A 1 98 ? -5.012 -8.314 -6.605 1.00 93.62 98 ASP A C 1
ATOM 693 O O . ASP A 1 98 ? -4.705 -8.956 -7.605 1.00 93.62 98 ASP A O 1
ATOM 697 N N . LEU A 1 99 ? -4.274 -7.285 -6.167 1.00 94.31 99 LEU A N 1
ATOM 698 C CA . LEU A 1 99 ? -3.023 -6.849 -6.796 1.00 94.31 99 LEU A CA 1
ATOM 699 C C . LEU A 1 99 ? -1.940 -7.939 -6.767 1.00 94.31 99 LEU A C 1
ATOM 701 O O . LEU A 1 99 ? -1.258 -8.154 -7.766 1.00 94.31 99 LEU A O 1
ATOM 705 N N . GLU A 1 100 ? -1.728 -8.570 -5.610 1.00 91.62 100 GLU A N 1
ATOM 706 C CA . GLU A 1 100 ? -0.677 -9.576 -5.416 1.00 91.62 100 GLU A CA 1
ATOM 707 C C . GLU A 1 100 ? -1.009 -10.903 -6.129 1.00 91.62 100 GLU A C 1
ATOM 709 O O . GLU A 1 100 ? -0.088 -11.606 -6.548 1.00 91.62 100 GLU A O 1
ATOM 714 N N . ASP A 1 101 ? -2.296 -11.217 -6.322 1.00 91.31 101 ASP A N 1
ATOM 715 C CA . ASP A 1 101 ? -2.768 -12.436 -6.991 1.00 91.31 101 ASP A CA 1
ATOM 716 C C . ASP A 1 101 ? -2.921 -12.281 -8.523 1.00 91.31 101 ASP A C 1
ATOM 718 O O . ASP A 1 101 ? -2.941 -13.287 -9.248 1.00 91.31 101 ASP A O 1
ATOM 722 N N . ASP A 1 102 ? -2.998 -11.055 -9.060 1.00 90.19 102 ASP A N 1
ATOM 723 C CA . ASP A 1 102 ? -3.120 -10.815 -10.506 1.00 90.19 102 ASP A CA 1
ATOM 724 C C . ASP A 1 102 ? -1.769 -10.877 -11.237 1.00 90.19 102 ASP A C 1
ATOM 726 O O . ASP A 1 102 ? -1.169 -9.884 -11.654 1.00 90.19 102 ASP A O 1
ATOM 730 N N . ALA A 1 103 ? -1.291 -12.100 -11.458 1.00 83.50 103 ALA A N 1
ATOM 731 C CA . ALA A 1 103 ? -0.064 -12.335 -12.213 1.00 83.50 103 ALA A CA 1
ATOM 732 C C . ALA A 1 103 ? -0.181 -11.998 -13.718 1.00 83.50 103 ALA A C 1
ATOM 734 O O . ALA A 1 103 ? 0.843 -11.906 -14.413 1.00 83.50 103 ALA A O 1
ATOM 735 N N . GLN A 1 104 ? -1.398 -11.876 -14.264 1.00 88.81 104 GLN A N 1
ATOM 736 C CA . GLN A 1 104 ? -1.612 -11.678 -15.702 1.00 88.81 104 GLN A CA 1
ATOM 737 C C . GLN A 1 104 ? -1.546 -10.205 -16.090 1.00 88.81 104 GLN A C 1
ATOM 739 O O . GLN A 1 104 ? -1.018 -9.898 -17.163 1.00 88.81 104 GLN A O 1
ATOM 744 N N . ASP A 1 105 ? -1.999 -9.316 -15.212 1.00 93.94 105 ASP A N 1
ATOM 745 C CA . ASP A 1 105 ? -1.915 -7.881 -15.422 1.00 93.94 105 ASP A CA 1
ATOM 746 C C . ASP A 1 105 ? -0.451 -7.386 -15.361 1.00 93.94 105 ASP A C 1
ATOM 748 O O . ASP A 1 105 ? 0.252 -7.596 -14.365 1.00 93.94 105 ASP A O 1
ATOM 752 N N . PRO A 1 106 ? 0.079 -6.780 -16.443 1.00 92.88 106 PRO A N 1
ATOM 753 C CA . PRO A 1 106 ? 1.478 -6.362 -16.498 1.00 92.88 106 PRO A CA 1
ATOM 754 C C . PRO A 1 106 ? 1.803 -5.236 -15.510 1.00 92.88 106 PRO A C 1
ATOM 756 O O . PRO A 1 106 ? 2.920 -5.210 -14.986 1.00 92.88 106 PRO A O 1
ATOM 759 N N . ASP A 1 107 ? 0.849 -4.347 -15.235 1.00 95.19 107 ASP A N 1
ATOM 760 C CA . ASP A 1 107 ? 1.018 -3.210 -14.328 1.00 95.19 107 ASP A CA 1
ATOM 761 C C . ASP A 1 107 ? 1.099 -3.707 -12.879 1.00 95.19 107 ASP A C 1
ATOM 763 O O . ASP A 1 107 ? 2.023 -3.359 -12.139 1.00 95.19 107 ASP A O 1
ATOM 767 N N . SER A 1 108 ? 0.187 -4.607 -12.502 1.00 94.31 108 SER A N 1
ATOM 768 C CA . SER A 1 108 ? 0.173 -5.276 -11.199 1.00 94.31 108 SER A CA 1
ATOM 769 C C . SER A 1 108 ? 1.454 -6.067 -10.971 1.00 94.31 108 SER A C 1
ATOM 771 O O . SER A 1 108 ? 2.122 -5.888 -9.952 1.00 94.31 108 SER A O 1
ATOM 773 N N . ARG A 1 109 ? 1.888 -6.855 -11.962 1.00 93.00 109 ARG A N 1
ATOM 774 C CA . ARG A 1 109 ? 3.148 -7.608 -11.888 1.00 93.00 109 ARG A CA 1
ATOM 775 C C . ARG A 1 109 ? 4.359 -6.694 -11.709 1.00 93.00 109 ARG A C 1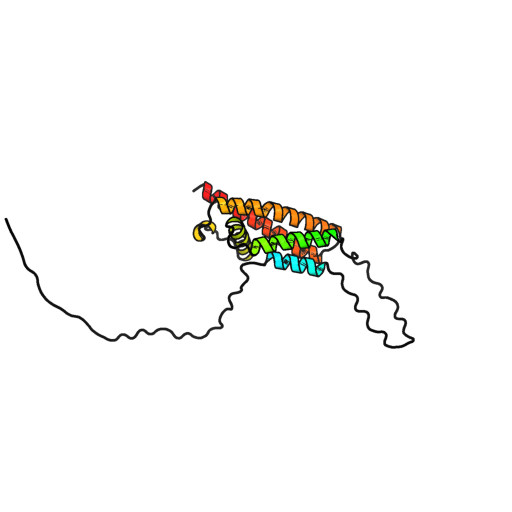
ATOM 777 O O . ARG A 1 109 ? 5.236 -6.995 -10.901 1.00 93.00 109 ARG A O 1
ATOM 784 N N . ALA A 1 110 ? 4.420 -5.585 -12.444 1.00 94.38 110 ALA A N 1
ATOM 785 C CA . ALA A 1 110 ? 5.501 -4.613 -12.314 1.00 94.38 110 ALA A CA 1
ATOM 786 C C . ALA A 1 110 ? 5.505 -3.940 -10.929 1.00 94.38 110 ALA A C 1
ATOM 788 O O . ALA A 1 110 ? 6.579 -3.741 -10.356 1.00 94.38 110 ALA A O 1
ATOM 789 N N . LEU A 1 111 ? 4.332 -3.641 -10.359 1.00 95.62 111 LEU A N 1
ATOM 790 C CA . LEU A 1 111 ? 4.219 -3.090 -9.007 1.00 95.62 111 LEU A CA 1
ATOM 791 C C . LEU A 1 111 ? 4.636 -4.100 -7.931 1.00 95.62 111 LEU A C 1
ATOM 793 O O . LEU A 1 111 ? 5.469 -3.772 -7.086 1.00 95.62 111 LEU A O 1
ATOM 797 N N . VAL A 1 112 ? 4.111 -5.329 -7.975 1.00 94.62 112 VAL A N 1
ATOM 798 C CA . VAL A 1 112 ? 4.495 -6.414 -7.052 1.00 94.62 112 VAL A CA 1
ATOM 799 C C . VAL A 1 112 ? 6.003 -6.613 -7.085 1.00 94.62 112 VAL A C 1
ATOM 801 O O . VAL A 1 112 ? 6.660 -6.672 -6.047 1.00 94.62 112 VAL A O 1
ATOM 804 N N . ARG A 1 113 ? 6.582 -6.606 -8.282 1.00 92.94 113 ARG A N 1
ATOM 805 C CA . ARG A 1 113 ? 8.015 -6.770 -8.429 1.00 92.94 113 ARG A CA 1
ATOM 806 C C . ARG A 1 113 ? 8.825 -5.609 -7.861 1.00 92.94 113 ARG A C 1
ATOM 808 O O . ARG A 1 113 ? 9.826 -5.832 -7.183 1.00 92.94 113 ARG A O 1
ATOM 815 N N . ALA A 1 114 ? 8.391 -4.370 -8.086 1.00 93.50 114 ALA A N 1
ATOM 816 C CA . ALA A 1 114 ? 9.020 -3.212 -7.461 1.00 93.50 114 ALA A CA 1
ATOM 817 C C . ALA A 1 114 ? 8.980 -3.319 -5.927 1.00 93.50 114 ALA A C 1
ATOM 819 O O . ALA A 1 114 ? 9.976 -3.021 -5.274 1.00 93.50 114 ALA A O 1
ATOM 820 N N . LEU A 1 115 ? 7.871 -3.796 -5.353 1.00 93.81 115 LEU A N 1
ATOM 821 C CA . LEU A 1 115 ? 7.721 -4.010 -3.910 1.00 93.81 115 LEU A CA 1
ATOM 822 C C . LEU A 1 115 ? 8.672 -5.084 -3.364 1.00 93.81 115 LEU A C 1
ATOM 824 O O . LEU A 1 115 ? 9.281 -4.875 -2.314 1.00 93.81 115 LEU A O 1
ATOM 828 N N . GLU A 1 116 ? 8.858 -6.192 -4.081 1.00 92.19 116 GLU A N 1
ATOM 829 C CA . GLU A 1 116 ? 9.863 -7.204 -3.729 1.00 92.19 116 GLU A CA 1
ATOM 830 C C . GLU A 1 116 ? 11.270 -6.598 -3.690 1.00 92.19 116 GLU A C 1
ATOM 832 O O . GLU A 1 116 ? 12.015 -6.798 -2.730 1.00 92.19 116 GLU A O 1
ATOM 837 N N . LEU A 1 117 ? 11.613 -5.782 -4.689 1.00 91.19 117 LEU A N 1
ATOM 838 C CA . LEU A 1 117 ? 12.908 -5.107 -4.756 1.00 91.19 117 LEU A CA 1
ATOM 839 C C . LEU A 1 117 ? 13.095 -4.069 -3.647 1.00 91.19 117 LEU A C 1
ATOM 841 O O . LEU A 1 117 ? 14.215 -3.888 -3.175 1.00 91.19 117 LEU A O 1
ATOM 845 N N . VAL A 1 118 ? 12.033 -3.411 -3.172 1.00 90.31 118 VAL A N 1
ATOM 846 C CA . VAL A 1 118 ? 12.130 -2.554 -1.976 1.00 90.31 118 VAL A CA 1
ATOM 847 C C . VAL A 1 118 ? 12.548 -3.374 -0.752 1.00 90.31 118 VAL A C 1
ATOM 849 O O . VAL A 1 118 ? 13.340 -2.894 0.060 1.00 90.31 118 VAL A O 1
ATOM 852 N N . ALA A 1 119 ? 12.061 -4.610 -0.623 1.00 87.12 119 ALA A N 1
ATOM 853 C CA . ALA A 1 119 ? 12.394 -5.479 0.501 1.00 87.12 119 ALA A CA 1
ATOM 854 C C . ALA A 1 119 ? 13.800 -6.096 0.393 1.00 87.12 119 ALA A C 1
ATOM 856 O O . ALA A 1 119 ? 14.480 -6.247 1.409 1.00 87.12 119 ALA A O 1
ATOM 857 N N . THR A 1 120 ? 14.247 -6.448 -0.817 1.00 89.44 120 THR A N 1
ATOM 858 C CA . THR A 1 120 ? 15.522 -7.159 -1.034 1.00 89.44 120 THR A CA 1
ATOM 859 C C . THR A 1 120 ? 16.678 -6.266 -1.486 1.00 89.44 120 THR A C 1
ATOM 861 O O . THR A 1 120 ? 17.826 -6.707 -1.485 1.00 89.44 120 THR A O 1
ATOM 864 N N . GLY A 1 121 ? 16.393 -5.020 -1.862 1.00 87.00 121 GLY A N 1
ATOM 865 C CA . GLY A 1 121 ? 17.335 -4.070 -2.450 1.00 87.00 121 GLY A CA 1
ATOM 866 C C . GLY A 1 121 ? 17.137 -3.893 -3.960 1.00 87.00 121 GLY A C 1
ATOM 867 O O . GLY A 1 121 ? 16.925 -4.858 -4.695 1.00 87.00 121 GLY A O 1
ATOM 868 N N . VAL A 1 122 ? 17.239 -2.640 -4.418 1.00 85.94 122 VAL A N 1
ATOM 869 C CA . VAL A 1 122 ? 17.112 -2.251 -5.831 1.00 85.94 122 VAL A CA 1
ATOM 870 C C . VAL A 1 122 ? 18.493 -2.304 -6.504 1.00 85.94 122 VAL A C 1
ATOM 872 O O . VAL A 1 122 ? 19.418 -1.664 -6.003 1.00 85.94 122 VAL A O 1
ATOM 875 N N . PRO A 1 123 ? 18.665 -3.033 -7.622 1.00 84.12 123 PRO A N 1
ATOM 876 C CA . PRO A 1 123 ? 19.936 -3.093 -8.344 1.00 84.12 123 PRO A CA 1
ATOM 877 C C . PRO A 1 123 ? 20.349 -1.754 -8.977 1.00 84.12 123 PRO A C 1
ATOM 879 O O . PRO A 1 123 ? 19.536 -1.090 -9.616 1.00 84.12 123 PRO A O 1
ATOM 882 N N . ASP A 1 124 ? 21.644 -1.422 -8.919 1.00 81.06 124 ASP A N 1
ATOM 883 C CA . ASP A 1 124 ? 22.198 -0.190 -9.515 1.00 81.06 124 ASP A CA 1
ATOM 884 C C . ASP A 1 124 ? 22.116 -0.154 -11.054 1.00 81.06 124 ASP A C 1
ATOM 886 O O . ASP A 1 124 ? 22.043 0.916 -11.658 1.00 81.06 124 ASP A O 1
ATOM 890 N N . ALA A 1 125 ? 22.153 -1.319 -11.711 1.00 80.00 125 ALA A N 1
ATOM 891 C CA . ALA A 1 125 ? 22.144 -1.426 -13.174 1.00 80.00 125 ALA A CA 1
ATOM 892 C C . ALA A 1 125 ? 20.753 -1.194 -13.807 1.00 80.00 125 ALA A C 1
ATOM 894 O O . ALA A 1 125 ? 20.642 -1.102 -15.036 1.00 80.00 125 ALA A O 1
ATOM 895 N N . GLY A 1 126 ? 19.720 -1.058 -12.970 1.00 80.88 126 GLY A N 1
ATOM 896 C CA . GLY A 1 126 ? 18.314 -1.115 -13.352 1.00 80.88 126 GLY A CA 1
ATOM 897 C C . GLY A 1 126 ? 17.841 -2.556 -13.544 1.00 80.88 126 GLY A C 1
ATOM 898 O O . GLY A 1 126 ? 18.590 -3.408 -14.013 1.00 80.88 126 GLY A O 1
ATOM 899 N N . TRP A 1 127 ? 16.599 -2.841 -13.160 1.00 85.62 127 TRP A N 1
ATOM 900 C CA . TRP A 1 127 ? 16.056 -4.212 -13.111 1.00 85.62 127 TRP A CA 1
ATOM 901 C C . TRP A 1 127 ? 15.004 -4.475 -14.194 1.00 85.62 127 TRP A C 1
ATOM 903 O O . TRP A 1 127 ? 14.839 -5.598 -14.670 1.00 85.62 127 TRP A O 1
ATOM 913 N N . SER A 1 128 ? 14.320 -3.423 -14.649 1.00 81.62 128 SER A N 1
ATOM 914 C CA . SER A 1 128 ? 13.178 -3.554 -15.558 1.00 81.62 128 SER A CA 1
ATOM 915 C C . SER A 1 128 ? 13.545 -4.148 -16.924 1.00 81.62 128 SER A C 1
ATOM 917 O O . SER A 1 128 ? 12.705 -4.750 -17.594 1.00 81.62 128 SER A O 1
ATOM 919 N N . ALA A 1 129 ? 14.779 -3.927 -17.394 1.00 78.88 129 ALA A N 1
ATOM 920 C CA . ALA A 1 129 ? 15.266 -4.408 -18.689 1.00 78.88 129 ALA A CA 1
ATOM 921 C C . ALA A 1 129 ? 15.532 -5.918 -18.686 1.00 78.88 129 ALA A C 1
ATOM 923 O O . ALA A 1 129 ? 15.146 -6.603 -19.635 1.00 78.88 129 ALA A O 1
ATOM 924 N N . ASP A 1 130 ? 16.124 -6.430 -17.607 1.00 78.56 130 ASP A N 1
ATOM 925 C CA . ASP A 1 130 ? 16.421 -7.856 -17.442 1.00 78.56 130 ASP A CA 1
ATOM 926 C C . ASP A 1 130 ? 15.133 -8.686 -17.371 1.00 78.56 130 ASP A C 1
ATOM 928 O O . ASP A 1 130 ? 15.062 -9.806 -17.878 1.00 78.56 130 ASP A O 1
ATOM 932 N N . GLU A 1 131 ? 14.075 -8.084 -16.834 1.00 80.38 131 GLU A N 1
ATOM 933 C CA . GLU A 1 131 ? 12.765 -8.710 -16.666 1.00 80.38 131 GLU A CA 1
ATOM 934 C C . GLU A 1 131 ? 11.807 -8.469 -17.837 1.00 80.38 131 GLU A C 1
ATOM 936 O O . GLU A 1 131 ? 10.668 -8.934 -17.821 1.00 80.38 131 GLU A O 1
ATOM 941 N N . ARG A 1 132 ? 12.272 -7.779 -18.889 1.00 81.75 132 ARG A N 1
ATOM 942 C CA . ARG A 1 132 ? 11.493 -7.472 -20.101 1.00 81.75 132 ARG A CA 1
ATOM 943 C C . ARG A 1 132 ? 10.162 -6.766 -19.816 1.00 81.75 132 ARG A C 1
ATOM 945 O O . ARG A 1 132 ? 9.223 -6.901 -20.597 1.00 81.75 132 ARG A O 1
ATOM 952 N N . LEU A 1 133 ? 10.080 -5.993 -18.735 1.00 83.88 133 LEU A N 1
ATOM 953 C CA . LEU A 1 133 ? 8.921 -5.139 -18.494 1.00 83.88 133 LEU A CA 1
ATOM 954 C C . LEU A 1 133 ? 8.877 -4.040 -19.549 1.00 83.88 133 LEU A C 1
ATOM 956 O O . LEU A 1 133 ? 9.919 -3.530 -19.959 1.00 83.88 133 LEU A O 1
ATOM 960 N N . GLU A 1 134 ? 7.690 -3.668 -20.008 1.00 87.00 134 GLU A N 1
ATOM 961 C CA . GLU A 1 134 ? 7.516 -2.584 -20.974 1.00 87.00 134 GLU A CA 1
ATOM 962 C C . GLU A 1 134 ? 7.424 -1.230 -20.259 1.00 87.00 134 GLU A C 1
ATOM 964 O O . GLU A 1 134 ? 7.058 -1.147 -19.089 1.00 87.00 134 GLU A O 1
ATOM 969 N N . GLY A 1 135 ? 7.784 -0.141 -20.947 1.00 86.88 135 GLY A N 1
ATOM 970 C CA . GLY A 1 135 ? 7.723 1.201 -20.350 1.00 86.88 135 GLY A CA 1
ATOM 971 C C . GLY A 1 135 ? 6.301 1.641 -19.981 1.00 86.88 135 GLY A C 1
ATOM 972 O O . GLY A 1 135 ? 6.131 2.432 -19.059 1.00 86.88 135 GLY A O 1
ATOM 973 N N . GLU A 1 136 ? 5.290 1.121 -20.682 1.00 90.62 136 GLU A N 1
ATOM 974 C CA . GLU A 1 136 ? 3.878 1.331 -20.351 1.00 90.62 136 GLU A CA 1
ATOM 975 C C . GLU A 1 136 ? 3.513 0.651 -19.028 1.00 90.62 136 GLU A C 1
ATOM 977 O O . GLU A 1 136 ? 2.973 1.321 -18.155 1.00 90.62 136 GLU A O 1
ATOM 982 N N . ALA A 1 137 ? 3.948 -0.598 -18.825 1.00 92.75 137 ALA A N 1
ATOM 983 C CA . ALA A 1 137 ? 3.708 -1.339 -17.587 1.00 92.75 137 ALA A CA 1
ATOM 984 C C . ALA A 1 137 ? 4.330 -0.671 -16.352 1.00 92.75 137 ALA A C 1
ATOM 986 O O . ALA A 1 137 ? 3.733 -0.639 -15.281 1.00 92.75 137 ALA A O 1
ATOM 987 N N . LEU A 1 138 ? 5.522 -0.077 -16.493 1.00 93.12 138 LEU A N 1
ATOM 988 C CA . LEU A 1 138 ? 6.154 0.677 -15.402 1.00 93.12 138 LEU A CA 1
ATOM 989 C C . LEU A 1 138 ? 5.355 1.932 -15.027 1.00 93.12 138 LEU A C 1
ATOM 991 O O . LEU A 1 138 ? 5.247 2.268 -13.847 1.00 93.12 138 LEU A O 1
ATOM 995 N N . ARG A 1 139 ? 4.786 2.621 -16.024 1.00 93.62 139 ARG A N 1
ATOM 996 C CA . ARG A 1 139 ? 3.936 3.792 -15.791 1.00 93.62 139 ARG A CA 1
ATOM 997 C C . ARG A 1 139 ? 2.611 3.384 -15.158 1.00 93.62 139 ARG A C 1
ATOM 999 O O . ARG A 1 139 ? 2.226 3.993 -14.166 1.00 93.62 139 ARG A O 1
ATOM 1006 N N . GLY A 1 140 ? 1.965 2.347 -15.685 1.00 95.12 140 GLY A N 1
ATOM 1007 C CA . GLY A 1 140 ? 0.736 1.790 -15.126 1.00 95.12 140 GLY A CA 1
ATOM 1008 C C . GLY A 1 140 ? 0.923 1.341 -13.677 1.00 95.12 140 GLY A C 1
ATOM 1009 O O . GLY A 1 140 ? 0.157 1.733 -12.802 1.00 95.12 140 GLY A O 1
ATOM 1010 N N . ALA A 1 141 ? 2.029 0.660 -13.367 1.00 96.44 141 ALA A N 1
ATOM 1011 C CA . ALA A 1 141 ? 2.394 0.300 -11.998 1.00 96.44 141 ALA A CA 1
ATOM 1012 C C . ALA A 1 141 ? 2.548 1.522 -11.072 1.00 96.44 141 ALA A C 1
ATOM 1014 O O . ALA A 1 141 ? 2.089 1.500 -9.929 1.00 96.44 141 ALA A O 1
ATOM 1015 N N . ALA A 1 142 ? 3.177 2.605 -11.545 1.00 95.69 142 ALA A N 1
ATOM 1016 C CA . ALA A 1 142 ? 3.311 3.841 -10.771 1.00 95.69 142 ALA A CA 1
ATOM 1017 C C . ALA A 1 142 ? 1.951 4.534 -10.553 1.00 95.69 142 ALA A C 1
ATOM 1019 O O . ALA A 1 142 ? 1.693 5.072 -9.471 1.00 95.69 142 ALA A O 1
ATOM 1020 N N . GLU A 1 143 ? 1.070 4.489 -11.557 1.00 96.00 143 GLU A N 1
ATOM 1021 C CA . GLU A 1 143 ? -0.311 4.975 -11.480 1.00 96.00 143 GLU A CA 1
ATOM 1022 C C . GLU A 1 143 ? -1.160 4.139 -10.508 1.00 96.00 143 GLU A C 1
ATOM 1024 O O . GLU A 1 143 ? -1.934 4.719 -9.750 1.00 96.00 143 GLU A O 1
ATOM 1029 N N . LEU A 1 144 ? -0.964 2.816 -10.445 1.00 96.31 144 LEU A N 1
ATOM 1030 C CA . LEU A 1 144 ? -1.597 1.923 -9.463 1.00 96.31 144 LEU A CA 1
ATOM 1031 C C . LEU A 1 144 ? -1.087 2.163 -8.034 1.00 96.31 144 LEU A C 1
ATOM 1033 O O . LEU A 1 144 ? -1.872 2.167 -7.082 1.00 96.31 144 LEU A O 1
ATOM 1037 N N . ALA A 1 145 ? 0.219 2.396 -7.868 1.00 96.12 145 ALA A N 1
ATOM 1038 C CA . ALA A 1 145 ? 0.836 2.610 -6.560 1.00 96.12 145 ALA A CA 1
ATOM 1039 C C . ALA A 1 145 ? 0.329 3.882 -5.861 1.00 96.12 145 ALA A C 1
ATOM 1041 O O . ALA A 1 145 ? 0.260 3.923 -4.633 1.00 96.12 145 ALA A O 1
ATOM 1042 N N . GLY A 1 146 ? -0.028 4.921 -6.627 1.00 95.69 146 GLY A N 1
ATOM 1043 C CA . GLY A 1 146 ? -0.486 6.210 -6.101 1.00 95.69 146 GLY A CA 1
ATOM 1044 C C . GLY A 1 146 ? -1.731 6.104 -5.212 1.00 95.69 146 GLY A C 1
ATOM 1045 O O . GLY A 1 146 ? -1.632 6.391 -4.021 1.00 95.69 146 GLY A O 1
ATOM 1046 N N . PRO A 1 147 ? -2.883 5.652 -5.739 1.00 97.19 147 PRO A N 1
ATOM 1047 C CA . PRO A 1 147 ? -4.101 5.490 -4.952 1.00 97.19 147 PRO A CA 1
ATOM 1048 C C . PRO A 1 147 ? -3.925 4.559 -3.748 1.00 97.19 147 PRO A C 1
ATOM 1050 O O . PRO A 1 147 ? -4.434 4.855 -2.675 1.00 97.19 147 PRO A O 1
ATOM 1053 N N . LEU A 1 148 ? -3.176 3.458 -3.897 1.00 97.44 148 LEU A N 1
ATOM 1054 C CA . LEU A 1 148 ? -2.905 2.537 -2.786 1.00 97.44 148 LEU A CA 1
ATOM 1055 C C . LEU A 1 148 ? -2.111 3.213 -1.663 1.00 97.44 148 LEU A C 1
ATOM 1057 O O . LEU A 1 148 ? -2.413 3.015 -0.487 1.00 97.44 148 LEU A O 1
ATOM 1061 N N . HIS A 1 149 ? -1.107 4.017 -2.020 1.00 97.69 149 HIS A N 1
ATOM 1062 C CA . HIS A 1 149 ? -0.340 4.806 -1.063 1.00 97.69 149 HIS A CA 1
ATOM 1063 C C . HIS A 1 149 ? -1.229 5.824 -0.344 1.00 97.69 149 HIS A C 1
ATOM 1065 O O . HIS A 1 149 ? -1.162 5.932 0.878 1.00 97.69 149 HIS A O 1
ATOM 1071 N N . ASP A 1 150 ? -2.058 6.557 -1.088 1.00 98.00 150 ASP A N 1
ATOM 1072 C CA . ASP A 1 150 ? -2.901 7.614 -0.528 1.00 98.00 150 ASP A CA 1
ATOM 1073 C C . ASP A 1 150 ? -3.951 7.038 0.435 1.00 98.00 150 ASP A C 1
ATOM 1075 O O . ASP A 1 150 ? -4.149 7.574 1.528 1.00 98.00 150 ASP A O 1
ATOM 1079 N N . ASP A 1 151 ? -4.550 5.897 0.087 1.00 97.88 151 ASP A N 1
ATOM 1080 C CA . ASP A 1 151 ? -5.485 5.183 0.957 1.00 97.88 151 ASP A CA 1
ATOM 1081 C C . ASP A 1 151 ? -4.796 4.646 2.223 1.00 97.88 151 ASP A C 1
ATOM 1083 O O . ASP A 1 151 ? -5.327 4.785 3.329 1.00 97.88 151 ASP A O 1
ATOM 1087 N N . ALA A 1 152 ? -3.594 4.073 2.090 1.00 97.75 152 ALA A N 1
ATOM 1088 C CA . ALA A 1 152 ? -2.810 3.594 3.228 1.00 97.75 152 ALA A CA 1
ATOM 1089 C C . ALA A 1 152 ? -2.374 4.745 4.155 1.00 97.75 152 ALA A C 1
ATOM 1091 O O . ALA A 1 152 ? -2.425 4.609 5.377 1.00 97.75 152 ALA A O 1
ATOM 1092 N N . ALA A 1 153 ? -1.994 5.897 3.596 1.00 98.06 153 ALA A N 1
ATOM 1093 C CA . ALA A 1 153 ? -1.603 7.078 4.361 1.00 98.06 153 ALA A CA 1
ATOM 1094 C C . ALA A 1 153 ? -2.797 7.678 5.117 1.00 98.06 153 ALA A C 1
ATOM 1096 O O . ALA A 1 153 ? -2.697 7.958 6.311 1.00 98.06 153 ALA A O 1
ATOM 1097 N N . ALA A 1 154 ? -3.956 7.795 4.462 1.00 97.94 154 ALA A N 1
ATOM 1098 C CA . ALA A 1 154 ? -5.185 8.234 5.118 1.00 97.94 154 ALA A CA 1
ATOM 1099 C C . ALA A 1 154 ? -5.602 7.272 6.244 1.00 97.94 154 ALA A C 1
ATOM 1101 O O . ALA A 1 154 ? -6.074 7.698 7.299 1.00 97.94 154 ALA A O 1
ATOM 1102 N N . LEU A 1 155 ? -5.414 5.965 6.045 1.00 97.62 155 LEU A N 1
ATOM 1103 C CA . LEU A 1 155 ? -5.659 4.964 7.076 1.00 97.62 155 LEU A CA 1
ATOM 1104 C C . LEU A 1 155 ? -4.703 5.121 8.270 1.00 97.62 155 LEU A C 1
ATOM 1106 O O . LEU A 1 155 ? -5.151 5.028 9.414 1.00 97.62 155 LEU A O 1
ATOM 1110 N N . LEU A 1 156 ? -3.421 5.395 8.023 1.00 97.75 156 LEU A N 1
ATOM 1111 C CA . LEU A 1 156 ? -2.427 5.639 9.069 1.00 97.75 156 LEU A CA 1
ATOM 1112 C C . LEU A 1 156 ? -2.806 6.841 9.945 1.00 97.75 156 LEU A C 1
ATOM 1114 O O . LEU A 1 156 ? -2.860 6.714 11.166 1.00 97.75 156 LEU A O 1
ATOM 1118 N N . GLU A 1 157 ? -3.172 7.970 9.332 1.00 97.06 157 GLU A N 1
ATOM 1119 C CA . GLU A 1 157 ? -3.608 9.171 10.062 1.00 97.06 157 GLU A CA 1
ATOM 1120 C C . GLU A 1 157 ? -4.815 8.893 10.970 1.00 97.06 157 GLU A C 1
ATOM 1122 O O . GLU A 1 157 ? -4.906 9.393 12.094 1.00 97.06 157 GLU A O 1
ATOM 1127 N N . ARG A 1 158 ? -5.750 8.059 10.501 1.00 96.31 158 ARG A N 1
ATOM 1128 C CA . ARG A 1 158 ? -6.919 7.651 11.288 1.00 96.31 158 ARG A CA 1
ATOM 1129 C C . ARG A 1 158 ? -6.547 6.744 12.455 1.00 96.31 158 ARG A C 1
ATOM 1131 O O . ARG A 1 158 ? -7.116 6.892 13.534 1.00 96.31 158 ARG A O 1
ATOM 1138 N N . LEU A 1 159 ? -5.612 5.816 12.255 1.00 94.56 159 LEU A N 1
ATOM 1139 C CA . LEU A 1 159 ? -5.112 4.947 13.322 1.00 94.56 159 LEU A CA 1
ATOM 1140 C C . LEU A 1 159 ? -4.409 5.750 14.416 1.00 94.56 159 LEU A C 1
ATOM 1142 O O . LEU A 1 159 ? -4.616 5.467 15.596 1.00 94.56 159 LEU A O 1
ATOM 1146 N N . ASP A 1 160 ? -3.648 6.775 14.041 1.00 93.50 160 ASP A N 1
ATOM 1147 C CA . ASP A 1 160 ? -3.028 7.696 14.993 1.00 93.50 160 ASP A CA 1
ATOM 1148 C C . ASP A 1 160 ? -4.078 8.514 15.755 1.00 93.50 160 ASP A C 1
ATOM 1150 O O . ASP A 1 160 ? -3.999 8.637 16.979 1.00 93.50 160 ASP A O 1
ATOM 1154 N N . ALA A 1 161 ? -5.110 9.010 15.063 1.00 93.12 161 ALA A N 1
ATOM 1155 C CA . ALA A 1 161 ? -6.214 9.741 15.686 1.00 93.12 161 ALA A CA 1
ATOM 1156 C C . ALA A 1 161 ? -7.035 8.883 16.669 1.00 93.12 161 ALA A C 1
ATOM 1158 O O . ALA A 1 161 ? -7.544 9.404 17.662 1.00 93.12 161 ALA A O 1
ATOM 1159 N N . GLU A 1 162 ? -7.155 7.577 16.414 1.00 91.62 162 GLU A N 1
ATOM 1160 C CA . GLU A 1 162 ? -7.791 6.608 17.317 1.00 91.62 162 GLU A CA 1
ATOM 1161 C C . GLU A 1 162 ? -6.821 6.001 18.352 1.00 91.62 162 GLU A C 1
ATOM 1163 O O . GLU A 1 162 ? -7.200 5.069 19.064 1.00 91.62 162 GLU A O 1
ATOM 1168 N N . GLU A 1 163 ? -5.584 6.508 18.453 1.00 90.62 163 GLU A N 1
ATOM 1169 C CA . GLU A 1 163 ? -4.542 6.027 19.372 1.00 90.62 163 GLU A CA 1
ATOM 1170 C C . GLU A 1 163 ? -4.301 4.505 19.248 1.00 90.62 163 GLU A C 1
ATOM 1172 O O . GLU A 1 163 ? -4.254 3.765 20.238 1.00 90.62 163 GLU A O 1
ATOM 1177 N N . ARG A 1 164 ? -4.143 4.014 18.007 1.00 90.00 164 ARG A N 1
ATOM 1178 C CA . ARG A 1 164 ? -3.920 2.594 17.656 1.00 90.00 164 ARG A CA 1
ATOM 1179 C C . ARG A 1 164 ? -2.486 2.320 17.172 1.00 90.00 164 ARG A C 1
ATOM 1181 O O . ARG A 1 164 ? -2.301 1.849 16.047 1.00 90.00 164 ARG A O 1
ATOM 1188 N N . PRO A 1 165 ? -1.452 2.517 18.011 1.00 89.06 165 PRO A N 1
ATOM 1189 C CA . PRO A 1 165 ? -0.057 2.466 17.570 1.00 89.06 165 PRO A CA 1
ATOM 1190 C C . PRO A 1 165 ? 0.363 1.088 17.040 1.00 89.06 165 PRO A C 1
ATOM 1192 O O . PRO A 1 165 ? 1.155 0.995 16.110 1.00 89.06 165 PRO A O 1
ATOM 1195 N N . ALA A 1 166 ? -0.181 0.002 17.597 1.00 88.69 166 ALA A N 1
ATOM 1196 C CA . ALA A 1 166 ? 0.184 -1.353 17.186 1.00 88.69 166 ALA A CA 1
ATOM 1197 C C . ALA A 1 166 ? -0.256 -1.677 15.747 1.00 88.69 166 ALA A C 1
ATOM 1199 O O . ALA A 1 166 ? 0.468 -2.361 15.025 1.00 88.69 166 ALA A O 1
ATOM 1200 N N . SER A 1 167 ? -1.422 -1.183 15.324 1.00 90.75 167 SER A N 1
ATOM 1201 C CA . SER A 1 167 ? -1.886 -1.300 13.938 1.00 90.75 167 SER A CA 1
ATOM 1202 C C . SER A 1 167 ? -1.219 -0.259 13.038 1.00 90.75 167 SER A C 1
ATOM 1204 O O . SER A 1 167 ? -0.860 -0.589 11.911 1.00 90.75 167 SER A O 1
ATOM 1206 N N . ALA A 1 168 ? -1.000 0.962 13.544 1.00 93.00 168 ALA A N 1
ATOM 1207 C CA . ALA A 1 168 ? -0.346 2.046 12.810 1.00 93.00 168 ALA A CA 1
ATOM 1208 C C . ALA A 1 168 ? 1.043 1.641 12.300 1.00 93.00 168 ALA A C 1
ATOM 1210 O O . ALA A 1 168 ? 1.343 1.868 11.137 1.00 93.00 168 ALA A O 1
ATOM 1211 N N . VAL A 1 169 ? 1.848 0.945 13.113 1.00 95.06 169 VAL A N 1
ATOM 1212 C CA . VAL A 1 169 ? 3.182 0.458 12.706 1.00 95.06 169 VAL A CA 1
ATOM 1213 C C . VAL A 1 169 ? 3.134 -0.431 11.458 1.00 95.06 169 VAL A C 1
ATOM 1215 O O . VAL A 1 169 ? 4.004 -0.332 10.596 1.00 95.06 169 VAL A O 1
ATOM 1218 N N . GLU A 1 170 ? 2.133 -1.305 11.337 1.00 95.81 170 GLU A N 1
ATOM 1219 C CA . GLU A 1 170 ? 2.036 -2.188 10.167 1.00 95.81 170 GLU A CA 1
ATOM 1220 C C . GLU A 1 170 ? 1.537 -1.440 8.930 1.00 95.81 170 GLU A C 1
ATOM 1222 O O . GLU A 1 170 ? 2.017 -1.696 7.828 1.00 95.81 170 GLU A O 1
ATOM 1227 N N . VAL A 1 171 ? 0.611 -0.491 9.102 1.00 95.25 171 VAL A N 1
ATOM 1228 C CA . VAL A 1 171 ? 0.135 0.354 7.996 1.00 95.25 171 VAL A CA 1
ATOM 1229 C C . VAL A 1 171 ? 1.230 1.316 7.525 1.00 95.25 171 VAL A C 1
ATOM 1231 O O . VAL A 1 171 ? 1.401 1.484 6.322 1.00 95.25 171 VAL A O 1
ATOM 1234 N N . ASP A 1 172 ? 2.035 1.876 8.429 1.00 96.62 172 ASP A N 1
ATOM 1235 C CA . ASP A 1 172 ? 3.194 2.718 8.098 1.00 96.62 172 ASP A CA 1
ATOM 1236 C C . ASP A 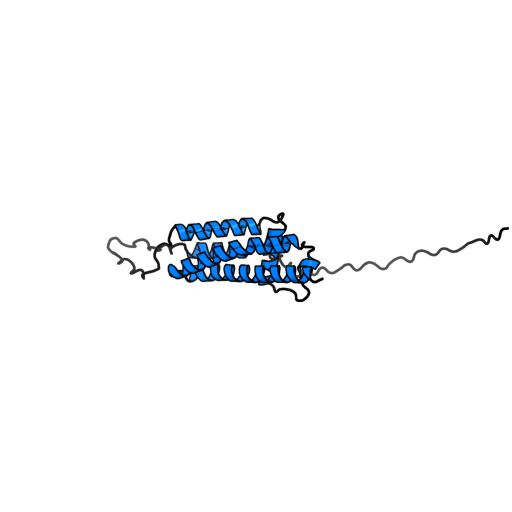1 172 ? 4.220 1.966 7.239 1.00 96.62 172 ASP A C 1
ATOM 1238 O O . ASP A 1 172 ? 4.703 2.486 6.234 1.00 96.62 172 ASP A O 1
ATOM 1242 N N . ALA A 1 173 ? 4.478 0.691 7.548 1.00 94.19 173 ALA A N 1
ATOM 1243 C CA . ALA A 1 173 ? 5.334 -0.149 6.713 1.00 94.19 173 ALA A CA 1
ATOM 1244 C C . ALA A 1 173 ? 4.782 -0.308 5.281 1.00 94.19 173 ALA A C 1
ATOM 1246 O O . ALA A 1 173 ? 5.553 -0.278 4.319 1.00 94.19 173 ALA A O 1
ATOM 1247 N N . VAL A 1 174 ? 3.457 -0.434 5.126 1.00 96.44 174 VAL A N 1
ATOM 1248 C CA . VAL A 1 174 ? 2.792 -0.493 3.812 1.00 96.44 174 VAL A CA 1
ATOM 1249 C C . VAL A 1 174 ? 2.919 0.841 3.071 1.00 96.44 174 VAL A C 1
ATOM 1251 O O . VAL A 1 174 ? 3.294 0.851 1.898 1.00 96.44 174 VAL A O 1
ATOM 1254 N N . VAL A 1 175 ? 2.686 1.968 3.752 1.00 97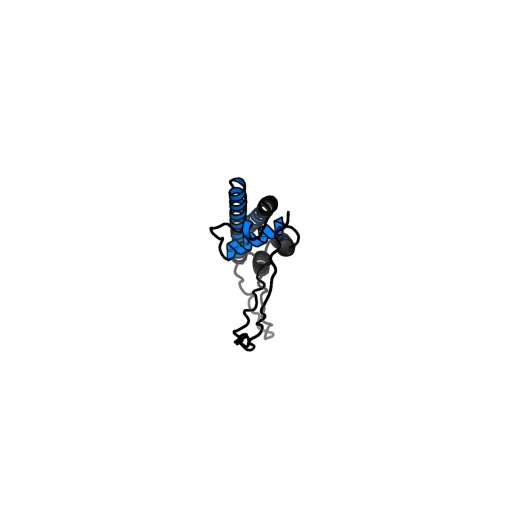.88 175 VAL A N 1
ATOM 1255 C CA . VAL A 1 175 ? 2.858 3.321 3.192 1.00 97.88 175 VAL A CA 1
ATOM 1256 C C . VAL A 1 175 ? 4.286 3.520 2.687 1.00 97.88 175 VAL A C 1
ATOM 1258 O O . VAL A 1 175 ? 4.495 3.935 1.544 1.00 97.88 175 VAL A O 1
ATOM 1261 N N . ALA A 1 176 ? 5.279 3.190 3.515 1.00 96.38 176 ALA A N 1
ATOM 1262 C CA . ALA A 1 176 ? 6.686 3.321 3.167 1.00 96.38 176 ALA A CA 1
ATOM 1263 C C . ALA A 1 176 ? 7.050 2.464 1.945 1.00 96.38 176 ALA A C 1
ATOM 1265 O O . ALA A 1 176 ? 7.694 2.963 1.019 1.00 96.38 176 ALA A O 1
ATOM 1266 N N . ALA A 1 177 ? 6.597 1.208 1.906 1.00 95.81 177 ALA A N 1
ATOM 1267 C CA . ALA A 1 177 ? 6.859 0.305 0.790 1.00 95.81 177 ALA A CA 1
ATOM 1268 C C . ALA A 1 177 ? 6.261 0.826 -0.526 1.00 95.81 177 ALA A C 1
ATOM 1270 O O . ALA A 1 177 ? 6.975 0.925 -1.523 1.00 95.81 177 ALA A O 1
ATOM 1271 N N . LEU A 1 178 ? 4.987 1.235 -0.520 1.00 97.00 178 LEU A N 1
ATOM 1272 C CA . LEU A 1 178 ? 4.307 1.772 -1.704 1.00 97.00 178 LEU A CA 1
ATOM 1273 C C . LEU A 1 178 ? 4.957 3.067 -2.201 1.00 97.00 178 LEU A C 1
ATOM 1275 O O . LEU A 1 178 ? 5.151 3.247 -3.405 1.00 97.00 178 LEU A O 1
ATOM 1279 N N . ARG A 1 179 ? 5.357 3.953 -1.280 1.00 97.00 179 ARG A N 1
ATOM 1280 C CA . ARG A 1 179 ? 6.061 5.193 -1.622 1.00 97.00 179 ARG A CA 1
ATOM 1281 C C . ARG A 1 179 ? 7.387 4.914 -2.325 1.00 97.00 179 ARG A C 1
ATOM 1283 O O . ARG A 1 179 ? 7.670 5.524 -3.356 1.00 97.00 179 ARG A O 1
ATOM 1290 N N . VAL A 1 180 ? 8.206 4.023 -1.768 1.00 95.94 180 VAL A N 1
ATOM 1291 C CA . VAL A 1 180 ? 9.517 3.695 -2.344 1.00 95.94 180 VAL A CA 1
ATOM 1292 C C . VAL A 1 180 ? 9.349 2.950 -3.667 1.00 95.94 180 VAL A C 1
ATOM 1294 O O . VAL A 1 180 ? 10.026 3.298 -4.630 1.00 95.94 180 VAL A O 1
ATOM 1297 N N . ALA A 1 181 ? 8.414 2.001 -3.762 1.00 95.75 181 ALA A N 1
ATOM 1298 C CA . ALA A 1 181 ? 8.136 1.287 -5.007 1.00 95.75 181 ALA A CA 1
ATOM 1299 C C . ALA A 1 181 ? 7.731 2.249 -6.129 1.00 95.75 181 ALA A C 1
ATOM 1301 O O . ALA A 1 181 ? 8.294 2.184 -7.220 1.00 95.75 181 ALA A O 1
ATOM 1302 N N . ARG A 1 182 ? 6.848 3.215 -5.847 1.00 96.31 182 ARG A N 1
ATOM 1303 C CA . ARG A 1 182 ? 6.500 4.271 -6.806 1.00 96.31 182 ARG A CA 1
ATOM 1304 C C . ARG A 1 182 ? 7.726 5.067 -7.259 1.00 96.31 182 ARG A C 1
ATOM 1306 O O . ARG A 1 182 ? 7.911 5.257 -8.454 1.00 96.31 182 ARG A O 1
ATOM 1313 N N . MET A 1 183 ? 8.590 5.485 -6.331 1.00 95.56 183 MET A N 1
ATOM 1314 C CA . MET A 1 183 ? 9.824 6.204 -6.678 1.00 95.56 183 MET A CA 1
ATOM 1315 C C . MET A 1 183 ? 10.755 5.375 -7.576 1.00 95.56 183 MET A C 1
ATOM 1317 O O . MET A 1 183 ? 11.361 5.920 -8.497 1.00 95.56 183 MET A O 1
ATOM 1321 N N . VAL A 1 184 ? 10.870 4.068 -7.322 1.00 94.06 184 VAL A N 1
ATOM 1322 C CA . VAL A 1 184 ? 11.661 3.141 -8.148 1.00 94.06 184 VAL A CA 1
ATOM 1323 C C . VAL A 1 184 ? 11.064 3.020 -9.550 1.00 94.06 184 VAL A C 1
ATOM 1325 O O . VAL A 1 184 ? 11.797 3.112 -10.533 1.00 94.06 184 VAL A O 1
ATOM 1328 N N . LEU A 1 185 ? 9.743 2.873 -9.657 1.00 94.81 185 LEU A N 1
ATOM 1329 C CA . LEU A 1 185 ? 9.032 2.792 -10.936 1.00 94.81 185 LEU A CA 1
ATOM 1330 C C . LEU A 1 185 ? 9.169 4.081 -11.758 1.00 94.81 185 LEU A C 1
ATOM 1332 O O . LEU A 1 185 ? 9.427 4.020 -12.964 1.00 94.81 185 LEU A O 1
ATOM 1336 N N . ASP A 1 186 ? 9.066 5.244 -11.111 1.00 93.56 186 ASP A N 1
ATOM 1337 C CA . ASP A 1 186 ? 9.276 6.549 -11.743 1.00 93.56 186 ASP A CA 1
ATOM 1338 C C . ASP A 1 186 ? 10.718 6.687 -12.267 1.00 93.56 186 ASP A C 1
ATOM 1340 O O . ASP A 1 186 ? 10.940 7.138 -13.396 1.00 93.56 186 ASP A O 1
ATOM 1344 N N . LEU A 1 187 ? 11.709 6.252 -11.478 1.00 92.00 187 LEU A N 1
ATOM 1345 C CA . LEU A 1 187 ? 13.122 6.294 -11.858 1.00 92.00 187 LEU A CA 1
ATOM 1346 C C . LEU A 1 187 ? 13.432 5.368 -13.044 1.00 92.00 187 LEU A C 1
ATOM 1348 O O . LEU A 1 187 ? 14.105 5.787 -13.987 1.00 92.00 187 LEU A O 1
ATOM 1352 N N . GLU A 1 188 ? 12.921 4.137 -13.027 1.00 91.75 188 GLU A N 1
ATOM 1353 C CA . GLU A 1 188 ? 13.064 3.170 -14.126 1.00 91.75 188 GLU A CA 1
ATOM 1354 C C . GLU A 1 188 ? 12.393 3.675 -15.409 1.00 91.75 188 GLU A C 1
ATOM 1356 O O . GLU A 1 188 ? 12.966 3.606 -16.502 1.00 91.75 188 GLU A O 1
ATOM 1361 N N . SER A 1 189 ? 11.199 4.257 -15.275 1.00 89.25 189 SER A N 1
ATOM 1362 C CA . SER A 1 189 ? 10.474 4.875 -16.387 1.00 89.25 189 SER A CA 1
ATOM 1363 C C . SER A 1 189 ? 11.270 6.022 -17.008 1.00 89.25 189 SER A C 1
ATOM 1365 O O . SER A 1 189 ? 11.353 6.125 -18.234 1.00 89.25 189 SER A O 1
ATOM 1367 N N . PHE A 1 190 ? 11.891 6.868 -16.182 1.00 89.00 190 PHE A N 1
ATOM 1368 C CA . PHE A 1 190 ? 12.746 7.957 -16.645 1.00 89.00 190 PHE A CA 1
ATOM 1369 C C . PHE A 1 190 ? 14.021 7.440 -17.326 1.00 89.00 190 PHE A C 1
ATOM 1371 O O . PHE A 1 190 ? 14.344 7.867 -18.435 1.00 89.00 190 PHE A O 1
ATOM 1378 N N . ALA A 1 191 ? 14.721 6.483 -16.709 1.00 87.19 191 ALA A N 1
ATOM 1379 C CA . ALA A 1 191 ? 15.963 5.920 -17.238 1.00 87.19 191 ALA A CA 1
ATOM 1380 C C . ALA A 1 191 ? 15.786 5.312 -18.639 1.00 87.19 191 ALA A C 1
ATOM 1382 O O . ALA A 1 191 ? 16.705 5.361 -19.457 1.00 87.19 191 ALA A O 1
ATOM 1383 N N . ARG A 1 192 ? 14.597 4.779 -18.938 1.00 83.31 192 ARG A N 1
ATOM 1384 C CA . ARG A 1 192 ? 14.245 4.241 -20.257 1.00 83.31 192 ARG A CA 1
ATOM 1385 C C . ARG A 1 192 ? 13.909 5.296 -21.300 1.00 83.31 192 ARG A C 1
ATOM 1387 O O . ARG A 1 192 ? 14.171 5.064 -22.470 1.00 83.31 192 ARG A O 1
ATOM 1394 N N . GLN A 1 193 ? 13.345 6.434 -20.903 1.00 84.44 193 GLN A N 1
ATOM 1395 C CA . GLN A 1 193 ? 13.025 7.521 -21.838 1.00 84.44 193 GLN A CA 1
ATOM 1396 C C . GLN A 1 193 ? 14.272 8.257 -22.340 1.00 84.44 193 GLN A C 1
ATOM 1398 O O . GLN A 1 193 ? 14.226 8.897 -23.387 1.00 84.44 193 GLN A O 1
ATOM 1403 N N . VAL A 1 194 ? 15.367 8.201 -21.579 1.00 83.50 194 VAL A N 1
ATOM 1404 C CA . VAL A 1 194 ? 16.620 8.909 -21.886 1.00 83.50 194 VAL A CA 1
ATOM 1405 C C . VAL A 1 194 ? 17.600 8.050 -22.707 1.00 83.50 194 VAL A C 1
ATOM 1407 O O . VAL A 1 194 ? 18.569 8.591 -23.241 1.00 83.50 194 VAL A O 1
ATOM 1410 N N . ARG A 1 195 ? 17.366 6.737 -22.822 1.00 74.00 195 ARG A N 1
ATOM 1411 C CA . ARG A 1 195 ? 18.162 5.815 -23.654 1.00 74.00 195 ARG A CA 1
ATOM 1412 C C . ARG A 1 195 ? 17.643 5.775 -25.088 1.00 74.00 195 ARG A C 1
ATOM 1414 O O . ARG A 1 195 ? 18.504 5.705 -25.992 1.00 74.00 195 ARG A O 1
#